Protein AF-A0A4W5JY31-F1 (afdb_monomer)

Mean predicted aligned error: 17.12 Å

Sequence (183 aa):
MTEACGMTEIKRIADTNNLWLLMAIAQLLFGVGSVPIQPFGISYVDDFAGRGNSPLYIAILFAVSVFGPAFGFLLGSVMLRIYVDVDRTGSVTDAELAPTDPRWVGAWWMGLLISSASLALTSTPYFFFPRSMPLEGNVDGTETDVLNEGSEKPEISLLNFLKSKSSSHTHTHAHTHTILCVW

Organism: NCBI:txid62062

Foldseek 3Di:
DVVVVVVVVVVVVVVVVVVVVVVVVVVVVVVVVPVVPLVVLLVVLVQQPDPPCSVVSNVVVVVCVVCVVVVLVVLQVVQLVAAQCPPVVPPDDDPCPDPPDPPGGGNNVVSVVVVVVVVVVVVVVVVVPPPDDPRPPDDDDDDDDDDDDDDDDDVVVVVVVVVVVVVVPPDDDDDDPPPPPPD

InterPro domains:
  IPR004156 Organic anion transporter polypeptide [PF03137] (9-146)
  IPR004156 Organic anion transporter polypeptide [PTHR11388] (15-152)
  IPR036259 MFS transporter superfamily [G3DSA:1.20.1250.20] (5-173)
  IPR036259 MFS transporter superfamily [SSF103473] (17-163)

Solvent-accessible surface area (backbone atoms only — not comparable to full-atom values): 11571 Å² total; per-residue (Å²): 118,70,68,62,58,55,51,54,49,52,49,51,51,52,53,49,52,51,51,52,52,53,51,50,52,53,52,48,54,50,49,68,62,55,63,53,53,63,59,51,53,51,53,51,44,55,76,74,36,58,97,85,50,32,69,58,55,52,49,49,54,53,50,50,61,63,48,46,58,56,54,49,52,53,50,44,55,58,30,46,76,38,63,58,72,74,82,65,74,85,80,61,78,89,73,80,75,53,92,79,46,96,80,68,49,36,22,61,67,55,46,55,52,54,52,50,50,53,49,52,58,60,45,51,62,60,72,70,44,74,95,67,74,82,71,96,80,78,82,79,83,84,87,82,90,78,89,82,83,89,74,91,77,63,64,68,57,51,54,52,50,51,52,54,54,62,70,54,70,84,72,76,87,85,89,82,93,77,84,78,82,88,121

Secondary structure (DSSP, 8-state):
-HHHHHHHHHHHHHHHHHHHHHHHHHHHHHHHHHTTHHHHHHHHHHHHS-TTTHHHHHHHHHHHHHHHHHHHHHHHHHHHTSBS-STTTTS-TT----TTSTT--B-HHHHHHHHHHHHHHHHHHHHHS-S----SS----------------SHHHHHHHHHHHHHTTTS--S---SS----

Radius of gyration: 29.87 Å; Cα contacts (8 Å, |Δi|>4): 40; chains: 1; bounding box: 76×39×88 Å

pLDDT: mean 72.3, std 19.89, range [27.02, 96.5]

Structure (mmCIF, N/CA/C/O backbone):
data_AF-A0A4W5JY31-F1
#
_entry.id   AF-A0A4W5JY31-F1
#
loop_
_atom_site.group_PDB
_atom_site.id
_atom_site.type_symbol
_atom_site.label_atom_id
_atom_site.label_alt_id
_atom_site.label_comp_id
_atom_site.label_asym_id
_atom_site.label_entity_id
_atom_site.label_seq_id
_atom_site.pdbx_PDB_ins_code
_atom_site.Cartn_x
_atom_site.Cartn_y
_atom_site.Cartn_z
_atom_site.occupancy
_atom_site.B_iso_or_equiv
_atom_site.auth_seq_id
_atom_site.auth_comp_id
_atom_site.auth_asym_id
_atom_site.auth_atom_id
_atom_site.pdbx_PDB_model_num
ATOM 1 N N . MET A 1 1 ? 34.768 20.172 -28.741 1.00 55.16 1 MET A N 1
ATOM 2 C CA . MET A 1 1 ? 34.643 18.849 -28.076 1.00 55.16 1 MET A CA 1
ATOM 3 C C . MET A 1 1 ? 34.485 18.976 -26.558 1.00 55.16 1 MET A C 1
ATOM 5 O O . MET A 1 1 ? 33.725 18.211 -25.984 1.00 55.16 1 MET A O 1
ATOM 9 N N . THR A 1 2 ? 35.125 19.953 -25.908 1.00 6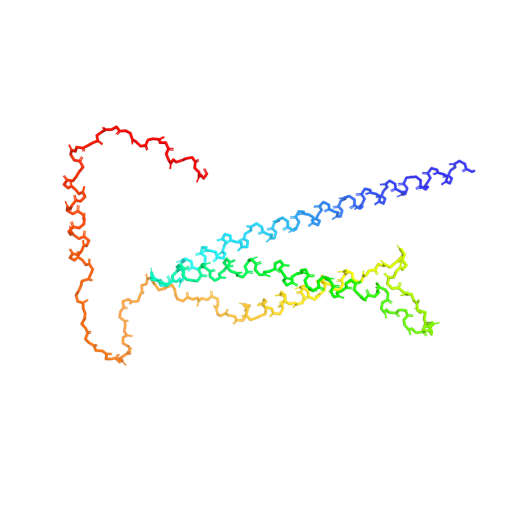1.50 2 THR A N 1
ATOM 10 C CA . THR A 1 2 ? 35.000 20.232 -24.462 1.00 61.50 2 THR A CA 1
ATOM 11 C C . THR A 1 2 ? 33.622 20.759 -24.034 1.00 61.50 2 THR A C 1
ATOM 13 O O . THR A 1 2 ? 33.139 20.385 -22.971 1.00 61.50 2 THR A O 1
ATOM 16 N N . GLU A 1 3 ? 32.942 21.547 -24.874 1.00 65.94 3 GLU A N 1
ATOM 17 C CA . GLU A 1 3 ? 31.626 22.128 -24.539 1.00 65.94 3 GLU A CA 1
ATOM 18 C C . GLU A 1 3 ? 30.485 21.097 -24.484 1.00 65.94 3 GLU A C 1
ATOM 20 O O . GLU A 1 3 ? 29.588 21.207 -23.652 1.00 65.94 3 GLU A O 1
ATOM 25 N N . ALA A 1 4 ? 30.544 20.047 -25.311 1.00 67.50 4 ALA A N 1
ATOM 26 C CA . ALA A 1 4 ? 29.544 18.979 -25.303 1.00 67.50 4 ALA A CA 1
ATOM 27 C C . ALA A 1 4 ? 29.639 18.110 -24.038 1.00 67.50 4 ALA A C 1
ATOM 29 O O . ALA A 1 4 ? 28.612 17.745 -23.476 1.00 67.50 4 ALA A O 1
ATOM 30 N N . CYS A 1 5 ? 30.862 17.843 -23.559 1.00 71.06 5 CYS A N 1
ATOM 31 C CA . CYS A 1 5 ? 31.118 17.040 -22.361 1.00 71.06 5 CYS A CA 1
ATOM 32 C C . CYS A 1 5 ? 30.564 17.711 -21.087 1.00 71.06 5 CYS A C 1
ATOM 34 O O . CYS A 1 5 ? 29.884 17.062 -20.291 1.00 71.06 5 CYS A O 1
ATOM 36 N N . GLY A 1 6 ? 30.758 19.030 -20.941 1.00 76.38 6 GLY A N 1
ATOM 37 C CA . GLY A 1 6 ? 30.239 19.793 -19.798 1.00 76.38 6 GLY A CA 1
ATOM 38 C C . GLY A 1 6 ? 28.711 19.902 -19.768 1.00 76.38 6 GLY A C 1
ATOM 39 O O . GLY A 1 6 ? 28.106 19.865 -18.700 1.00 76.38 6 GLY A O 1
ATOM 40 N N . MET A 1 7 ? 28.064 19.971 -20.934 1.00 75.25 7 MET A N 1
ATOM 41 C CA . MET A 1 7 ? 26.605 20.082 -21.024 1.00 75.25 7 MET A CA 1
ATOM 42 C C . MET A 1 7 ? 25.890 18.776 -20.659 1.00 75.25 7 MET A C 1
ATOM 44 O O . MET A 1 7 ? 24.855 18.810 -19.994 1.00 75.25 7 MET A O 1
ATOM 48 N N . THR A 1 8 ? 26.459 17.621 -21.030 1.00 79.88 8 THR A N 1
ATOM 49 C CA . THR A 1 8 ? 25.980 16.305 -20.571 1.00 79.88 8 THR A CA 1
ATOM 50 C C . THR A 1 8 ? 26.096 16.138 -19.063 1.00 79.88 8 THR A C 1
ATOM 52 O O . THR A 1 8 ? 25.181 15.587 -18.455 1.00 79.88 8 THR A O 1
ATOM 55 N N . GLU A 1 9 ? 27.169 16.643 -18.453 1.00 79.62 9 GLU A N 1
ATOM 56 C CA . GLU A 1 9 ? 27.378 16.532 -17.008 1.00 79.62 9 GLU A CA 1
ATOM 57 C C . GLU A 1 9 ? 26.400 17.420 -16.229 1.00 79.62 9 GLU A C 1
ATOM 59 O O . GLU A 1 9 ? 25.725 16.945 -15.319 1.00 79.62 9 GLU A O 1
ATOM 64 N N . ILE A 1 10 ? 26.219 18.680 -16.645 1.00 80.50 10 ILE A N 1
ATOM 65 C CA . ILE A 1 10 ? 25.239 19.590 -16.029 1.00 80.50 10 ILE A CA 1
ATOM 66 C C . ILE A 1 10 ? 23.817 19.033 -16.164 1.00 80.50 10 ILE A C 1
ATOM 68 O O . ILE A 1 10 ? 23.059 19.046 -15.194 1.00 80.50 10 ILE A O 1
ATOM 72 N N . LYS A 1 11 ? 23.460 18.495 -17.338 1.00 83.06 11 LYS A N 1
ATOM 73 C CA . LYS A 1 11 ? 22.156 17.858 -17.553 1.00 83.06 11 LYS A CA 1
ATOM 74 C C . LYS A 1 11 ? 21.974 16.638 -16.649 1.00 83.06 11 LYS A C 1
ATOM 76 O O . LYS A 1 11 ? 20.955 16.537 -15.979 1.00 83.06 11 LYS A O 1
ATOM 81 N N . ARG A 1 12 ? 22.982 15.765 -16.550 1.00 81.50 12 ARG A N 1
ATOM 82 C CA . ARG A 1 12 ? 22.958 14.592 -15.665 1.00 81.50 12 ARG A CA 1
ATOM 83 C C . ARG A 1 12 ? 22.800 14.988 -14.194 1.00 81.50 12 ARG A C 1
ATOM 85 O O . ARG A 1 12 ? 22.042 14.337 -13.478 1.00 81.50 12 ARG A O 1
ATOM 92 N N . ILE A 1 13 ? 23.489 16.035 -13.738 1.00 79.62 13 ILE A N 1
ATOM 93 C CA . ILE A 1 13 ? 23.385 16.543 -12.360 1.00 79.62 13 ILE A CA 1
ATOM 94 C C . ILE A 1 13 ? 21.989 17.117 -12.104 1.00 79.62 13 ILE A C 1
ATOM 96 O O . ILE A 1 13 ? 21.390 16.809 -11.076 1.00 79.62 13 ILE A O 1
ATOM 100 N N . ALA A 1 14 ? 21.445 17.897 -13.042 1.00 80.19 14 ALA A N 1
ATOM 101 C CA . ALA A 1 14 ? 20.093 18.441 -12.944 1.00 80.19 14 ALA A CA 1
ATOM 102 C C . ALA A 1 14 ? 19.032 17.327 -12.918 1.00 80.19 14 ALA A C 1
ATOM 104 O O . ALA A 1 14 ? 18.157 17.338 -12.055 1.00 80.19 14 ALA A O 1
ATOM 105 N N . ASP A 1 15 ? 19.157 16.326 -13.793 1.00 85.62 15 ASP A N 1
ATOM 106 C CA . ASP A 1 15 ? 18.277 15.155 -13.826 1.00 85.62 15 ASP A CA 1
ATOM 107 C C . ASP A 1 15 ? 18.371 14.365 -12.513 1.00 85.62 15 ASP A C 1
ATOM 109 O O . ASP A 1 15 ? 17.356 14.011 -11.921 1.00 85.62 15 ASP A O 1
ATOM 113 N N . THR A 1 16 ? 19.584 14.165 -11.994 1.00 88.19 16 THR A N 1
ATOM 114 C CA . THR A 1 16 ? 19.809 13.484 -10.711 1.00 88.19 16 THR A CA 1
ATOM 115 C C . THR A 1 16 ? 19.181 14.260 -9.553 1.00 88.19 16 THR A C 1
ATOM 117 O O . THR A 1 16 ? 18.501 13.666 -8.721 1.00 88.19 16 THR A O 1
ATOM 120 N N . ASN A 1 17 ? 19.344 15.584 -9.506 1.00 89.56 17 ASN A N 1
ATOM 121 C CA . ASN A 1 17 ? 18.742 16.433 -8.478 1.00 89.56 17 ASN A CA 1
ATOM 122 C C . ASN A 1 17 ? 17.205 16.393 -8.525 1.00 89.56 17 ASN A C 1
ATOM 124 O O . ASN A 1 17 ? 16.553 16.290 -7.487 1.00 89.56 17 ASN A O 1
ATOM 128 N N . ASN A 1 18 ? 16.627 16.397 -9.728 1.00 90.94 18 ASN A N 1
ATOM 129 C CA . ASN A 1 18 ? 15.188 16.236 -9.918 1.00 90.94 18 ASN A CA 1
ATOM 130 C C . ASN A 1 18 ? 14.704 14.863 -9.426 1.00 90.94 18 ASN A C 1
ATOM 132 O O . ASN A 1 18 ? 13.678 14.788 -8.754 1.00 90.94 18 ASN A O 1
ATOM 136 N N . LEU A 1 19 ? 15.449 13.784 -9.693 1.00 92.44 19 LEU A N 1
ATOM 137 C CA . LEU A 1 19 ? 15.125 12.441 -9.196 1.00 92.44 19 LEU A CA 1
ATOM 138 C C . LEU A 1 19 ? 15.165 12.368 -7.663 1.00 92.44 19 LEU A C 1
ATOM 140 O O . LEU A 1 19 ? 14.245 11.817 -7.060 1.00 92.44 19 LEU A O 1
ATOM 144 N N . TRP A 1 20 ? 16.181 12.957 -7.023 1.00 93.06 20 TRP A N 1
ATOM 145 C CA . TRP A 1 20 ? 16.264 13.029 -5.559 1.00 93.06 20 TRP A CA 1
ATOM 146 C C . TRP A 1 20 ? 15.092 13.800 -4.954 1.00 93.06 20 TRP A C 1
ATOM 148 O O . TRP A 1 20 ? 14.511 13.348 -3.968 1.00 93.06 20 TRP A O 1
ATOM 158 N N . LEU A 1 21 ? 14.708 14.924 -5.565 1.00 94.12 21 LEU A N 1
ATOM 159 C CA . LEU A 1 21 ? 13.563 15.713 -5.121 1.00 94.12 21 LEU A CA 1
ATOM 160 C C . LEU A 1 21 ? 12.250 14.930 -5.251 1.00 94.12 21 LEU A C 1
ATOM 162 O O . LEU A 1 21 ? 11.466 14.888 -4.305 1.00 94.12 21 LEU A O 1
ATOM 166 N N . LEU A 1 22 ? 12.021 14.274 -6.392 1.00 93.62 22 LEU A N 1
ATOM 167 C CA . LEU A 1 22 ? 10.838 13.436 -6.606 1.00 93.62 22 LEU A CA 1
ATOM 168 C C . LEU A 1 22 ? 10.770 12.289 -5.591 1.00 93.62 22 LEU A C 1
ATOM 170 O O . LEU A 1 22 ? 9.703 12.018 -5.040 1.00 93.62 22 LEU A O 1
ATOM 174 N N . MET A 1 23 ? 11.905 11.651 -5.296 1.00 92.69 23 MET A N 1
ATOM 175 C CA . MET A 1 23 ? 11.974 10.584 -4.301 1.00 92.69 23 MET A CA 1
ATOM 176 C C . MET A 1 23 ? 11.680 11.106 -2.888 1.00 92.69 23 MET A C 1
ATOM 178 O O . MET A 1 23 ? 10.918 10.477 -2.154 1.00 92.69 23 MET A O 1
ATOM 182 N N . ALA A 1 24 ? 12.218 12.274 -2.525 1.00 95.69 24 ALA A N 1
ATOM 183 C CA . ALA A 1 24 ? 11.957 12.912 -1.237 1.00 95.69 24 ALA A CA 1
ATOM 184 C C . ALA A 1 24 ? 10.470 13.264 -1.064 1.00 95.69 24 ALA A C 1
ATOM 186 O O . ALA A 1 24 ? 9.885 12.980 -0.020 1.00 95.69 24 ALA A O 1
ATOM 187 N N . ILE A 1 25 ? 9.833 13.818 -2.102 1.00 96.50 25 ILE A N 1
ATOM 188 C CA . ILE A 1 25 ? 8.398 14.136 -2.093 1.00 96.50 25 ILE A CA 1
ATOM 189 C C . ILE A 1 25 ? 7.560 12.860 -1.967 1.00 96.50 25 ILE A C 1
ATOM 191 O O . ILE A 1 25 ? 6.623 12.826 -1.172 1.00 96.50 25 ILE A O 1
ATOM 195 N N . ALA A 1 26 ? 7.902 11.800 -2.704 1.00 93.00 26 ALA A N 1
ATOM 196 C CA . ALA A 1 26 ? 7.188 10.528 -2.631 1.00 93.00 26 ALA A CA 1
ATOM 197 C C . ALA A 1 26 ? 7.263 9.903 -1.226 1.00 93.00 26 ALA A C 1
ATOM 199 O O . ALA A 1 26 ? 6.247 9.455 -0.695 1.00 93.00 26 ALA A O 1
ATOM 200 N N . GLN A 1 27 ? 8.440 9.919 -0.596 1.00 94.50 27 GLN A N 1
ATOM 201 C CA . GLN A 1 27 ? 8.637 9.410 0.765 1.00 94.50 27 GLN A CA 1
ATOM 202 C C . GLN A 1 27 ? 7.903 10.251 1.809 1.00 94.50 27 GLN A C 1
ATOM 204 O O . GLN A 1 27 ? 7.294 9.697 2.724 1.00 94.50 27 GLN A O 1
ATOM 209 N N . LEU A 1 28 ? 7.913 11.577 1.652 1.00 96.31 28 LEU A N 1
ATOM 210 C CA . LEU A 1 28 ? 7.167 12.482 2.521 1.00 96.31 28 LEU A CA 1
ATOM 211 C C . LEU A 1 28 ? 5.665 12.211 2.418 1.00 96.31 28 LEU A C 1
ATOM 213 O O . LEU A 1 28 ? 5.004 12.051 3.442 1.00 96.31 28 LEU A O 1
ATOM 217 N N . LEU A 1 29 ? 5.131 12.110 1.199 1.00 93.19 29 LEU A N 1
ATOM 218 C CA . LEU A 1 29 ? 3.712 11.853 0.971 1.00 93.19 29 LEU A CA 1
ATOM 219 C C . LEU A 1 29 ? 3.286 10.493 1.540 1.00 93.19 29 LEU A C 1
ATOM 221 O O . LEU A 1 29 ? 2.238 10.396 2.177 1.00 93.19 29 LEU A O 1
ATOM 225 N N . PHE A 1 30 ? 4.123 9.464 1.374 1.00 90.25 30 PHE A N 1
ATOM 226 C CA . PHE A 1 30 ? 3.894 8.150 1.974 1.00 90.25 30 PHE A CA 1
ATOM 227 C C . PHE A 1 30 ? 3.894 8.218 3.507 1.00 90.25 30 PHE A C 1
ATOM 229 O O . PHE A 1 30 ? 2.995 7.678 4.148 1.00 90.25 30 PHE A O 1
ATOM 236 N N . GLY A 1 31 ? 4.853 8.934 4.100 1.00 93.00 31 GLY A N 1
ATOM 237 C CA . GLY A 1 31 ? 4.930 9.132 5.546 1.00 93.00 31 GLY A CA 1
ATOM 238 C C . GLY A 1 31 ? 3.678 9.814 6.095 1.00 93.00 31 GLY A C 1
ATOM 239 O O . GLY A 1 31 ? 2.984 9.234 6.926 1.00 93.00 31 GLY A O 1
ATOM 240 N N . VAL A 1 32 ? 3.334 10.994 5.571 1.00 94.88 32 VAL A N 1
ATOM 241 C CA . VAL A 1 32 ? 2.160 11.772 6.010 1.00 94.88 32 VAL A CA 1
ATOM 242 C C . VAL A 1 32 ? 0.859 10.987 5.832 1.00 94.88 32 VAL A C 1
ATOM 244 O O . VAL A 1 32 ? -0.006 11.046 6.701 1.00 94.88 32 VAL A O 1
ATOM 247 N N . GLY A 1 33 ? 0.730 10.224 4.743 1.00 88.50 33 GLY A N 1
ATOM 248 C CA . GLY A 1 33 ? -0.431 9.371 4.503 1.00 88.50 33 GLY A CA 1
ATOM 249 C C . GLY A 1 33 ? -0.523 8.185 5.464 1.00 88.50 33 GLY A C 1
ATOM 250 O O . GLY A 1 33 ? -1.618 7.846 5.893 1.00 88.50 33 GLY A O 1
ATOM 251 N N . SER A 1 34 ? 0.605 7.567 5.823 1.00 88.00 34 SER A N 1
ATOM 252 C CA . SER A 1 34 ? 0.642 6.347 6.647 1.00 88.00 34 SER A CA 1
ATOM 253 C C . SER A 1 34 ? 0.447 6.587 8.148 1.00 88.00 34 SER A C 1
ATOM 255 O O . SER A 1 34 ? -0.183 5.772 8.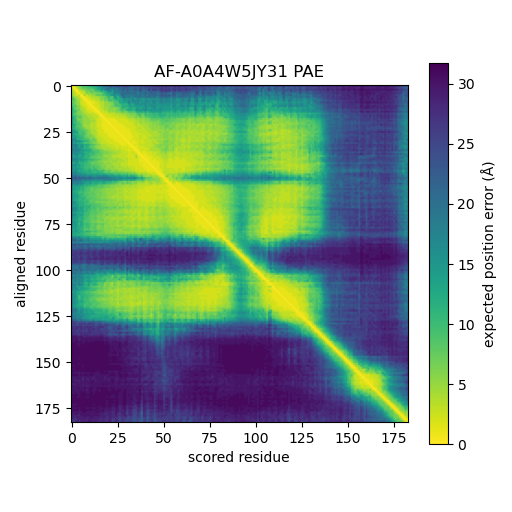822 1.00 88.00 34 SER A O 1
ATOM 257 N N . VAL A 1 35 ? 0.952 7.709 8.672 1.00 92.94 35 VAL A N 1
ATOM 258 C CA . VAL A 1 35 ? 0.985 8.018 10.113 1.00 92.94 35 VAL A CA 1
ATOM 259 C C . VAL A 1 35 ? -0.399 7.998 10.780 1.00 92.94 35 VAL A C 1
ATOM 261 O O . VAL A 1 35 ? -0.531 7.355 11.822 1.00 92.94 35 VAL A O 1
ATOM 264 N N . PRO A 1 36 ? -1.441 8.658 10.236 1.00 88.88 36 PRO A N 1
ATOM 265 C CA . PRO A 1 36 ? -2.726 8.756 10.922 1.00 88.88 36 PRO A CA 1
ATOM 266 C C . PRO A 1 36 ? -3.626 7.525 10.765 1.00 88.88 36 PRO A C 1
ATOM 268 O O . PRO A 1 36 ? -4.609 7.412 11.494 1.00 88.88 36 PRO A O 1
ATOM 271 N N . ILE A 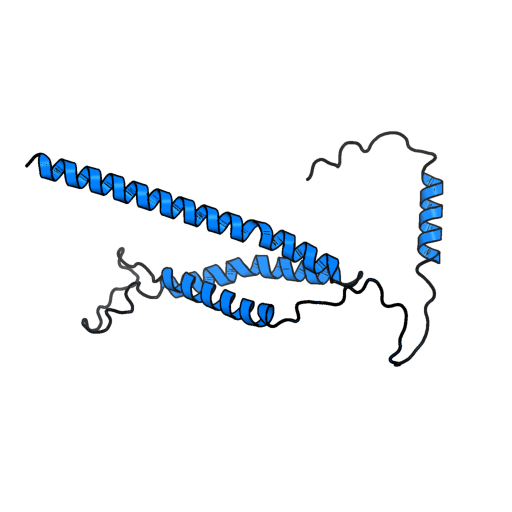1 37 ? -3.321 6.601 9.847 1.00 85.38 37 ILE A N 1
ATOM 272 C CA . ILE A 1 37 ? -4.236 5.502 9.485 1.00 85.38 37 ILE A CA 1
ATOM 273 C C . ILE A 1 37 ? -4.553 4.625 10.697 1.00 85.38 37 ILE A C 1
ATOM 275 O O . ILE A 1 37 ? -5.718 4.356 10.986 1.00 85.38 37 ILE A O 1
ATOM 279 N N . GLN A 1 38 ? -3.519 4.189 11.419 1.00 85.06 38 GLN A N 1
ATOM 280 C CA . GLN A 1 38 ? -3.697 3.283 12.550 1.00 85.06 38 GLN A CA 1
ATOM 281 C C . GLN A 1 38 ? -4.270 3.994 13.792 1.00 85.06 38 GLN A C 1
ATOM 283 O O . GLN A 1 38 ? -5.243 3.483 14.347 1.00 85.06 38 GLN A O 1
ATOM 288 N N . PRO A 1 39 ? -3.758 5.171 14.216 1.00 90.12 39 PRO A N 1
ATOM 289 C CA . PRO A 1 39 ? -4.328 5.904 15.346 1.00 90.12 39 PRO A CA 1
ATOM 290 C C . PRO A 1 39 ? -5.795 6.293 15.138 1.00 90.12 39 PRO A C 1
ATOM 292 O O . PRO A 1 39 ? -6.616 6.028 16.011 1.00 90.12 39 PRO A O 1
ATOM 295 N N . PHE A 1 40 ? -6.154 6.856 13.978 1.00 86.44 40 PHE A N 1
ATOM 296 C CA . PHE A 1 40 ? -7.538 7.262 13.721 1.00 86.44 40 PHE A CA 1
ATOM 297 C C . PHE A 1 40 ? -8.482 6.074 13.590 1.00 86.44 40 PHE A C 1
ATOM 299 O O . PHE A 1 40 ? -9.619 6.177 14.037 1.00 86.44 40 PHE A O 1
ATOM 306 N N . GLY A 1 41 ? -8.028 4.945 13.039 1.00 87.62 41 GLY A N 1
ATOM 307 C CA . GLY A 1 41 ? -8.840 3.730 12.990 1.00 87.62 41 GLY A CA 1
ATOM 308 C C . GLY A 1 41 ? -9.201 3.216 14.385 1.00 87.62 41 GLY A C 1
ATOM 309 O O . GLY A 1 41 ? -10.356 2.882 14.637 1.00 87.62 41 GLY A O 1
ATOM 310 N N . ILE A 1 42 ? -8.230 3.201 15.302 1.00 89.81 42 ILE A N 1
ATOM 311 C CA . ILE A 1 42 ? -8.439 2.746 16.682 1.00 89.81 42 ILE A CA 1
ATOM 312 C C . ILE A 1 42 ? -9.340 3.720 17.441 1.00 89.81 42 ILE A C 1
ATOM 314 O O . ILE A 1 42 ? -10.328 3.279 18.018 1.00 89.81 42 ILE A O 1
ATOM 318 N N . SER A 1 43 ? -9.046 5.024 17.408 1.00 90.38 43 SER A N 1
ATOM 319 C CA . SER A 1 43 ? -9.860 6.031 18.103 1.00 90.38 43 SER A CA 1
ATOM 320 C C . SER A 1 43 ? -11.297 6.063 17.590 1.00 90.38 43 SER A C 1
ATOM 322 O O . SER A 1 43 ? -12.225 6.111 18.383 1.00 90.38 43 SER A O 1
ATOM 324 N N . TYR A 1 44 ? -11.493 5.953 16.275 1.00 86.88 44 TYR A N 1
ATOM 325 C CA . TYR A 1 44 ? -12.828 5.877 15.693 1.00 86.88 44 TYR A CA 1
ATOM 326 C C . TYR A 1 44 ? -13.598 4.657 16.209 1.00 86.88 44 TYR A C 1
ATOM 328 O O . TYR A 1 44 ? -14.738 4.771 16.643 1.00 86.88 44 TYR A O 1
ATOM 336 N N . VAL A 1 45 ? -12.987 3.472 16.185 1.00 88.75 45 VAL A N 1
ATOM 337 C CA . VAL A 1 45 ? -13.664 2.275 16.693 1.00 88.75 45 VAL A CA 1
ATOM 338 C C . VAL A 1 45 ? -13.943 2.386 18.189 1.00 88.75 45 VAL A C 1
ATOM 340 O O . VAL A 1 45 ? -15.016 1.972 18.609 1.00 88.75 45 VAL A O 1
ATOM 343 N N . ASP A 1 46 ? -13.036 2.954 18.980 1.00 88.19 46 ASP A N 1
ATOM 344 C CA . ASP A 1 46 ? -13.243 3.117 20.421 1.00 88.19 46 ASP A CA 1
ATOM 345 C C . ASP A 1 46 ? -14.400 4.078 20.746 1.00 88.19 46 ASP A C 1
ATOM 347 O O . ASP A 1 46 ? -15.231 3.763 21.597 1.00 88.19 46 ASP A O 1
ATOM 351 N N . ASP A 1 47 ? -14.518 5.188 20.008 1.00 87.56 47 ASP A N 1
ATOM 352 C CA . ASP A 1 47 ? -15.569 6.197 20.203 1.00 87.56 47 ASP A CA 1
ATOM 353 C C . ASP A 1 47 ? -16.965 5.714 19.763 1.00 87.56 47 ASP A C 1
ATOM 355 O O . ASP A 1 47 ? -17.976 6.131 20.332 1.00 87.56 47 ASP A O 1
ATOM 359 N N . PHE A 1 48 ? -17.044 4.843 18.747 1.00 82.81 48 PHE A N 1
ATOM 360 C CA . PHE A 1 48 ? -18.314 4.386 18.159 1.00 82.81 48 PHE A CA 1
ATOM 361 C C . PHE A 1 48 ? -18.710 2.948 18.533 1.00 82.81 48 PHE A C 1
ATOM 363 O O . PHE A 1 48 ? -19.820 2.515 18.215 1.00 82.81 48 PHE A O 1
ATOM 370 N N . ALA A 1 49 ? -17.848 2.174 19.195 1.00 84.75 49 ALA A N 1
ATOM 371 C CA . ALA A 1 49 ? -18.181 0.819 19.624 1.00 84.75 49 ALA A CA 1
ATOM 372 C C . ALA A 1 49 ? -18.857 0.796 21.002 1.00 84.75 49 ALA A C 1
ATOM 374 O O . ALA A 1 49 ? -18.399 1.400 21.967 1.00 84.75 49 ALA A O 1
ATOM 375 N N . GLY A 1 50 ? -19.917 -0.008 21.142 1.00 80.69 50 GLY A N 1
ATOM 376 C CA . GLY A 1 50 ? -20.527 -0.264 22.448 1.00 80.69 50 GLY A CA 1
ATOM 377 C C . GLY A 1 50 ? -19.521 -0.847 23.457 1.00 80.69 50 GLY A C 1
ATOM 378 O O . GLY A 1 50 ? -18.685 -1.682 23.100 1.00 80.69 50 GLY A O 1
ATOM 379 N N . ARG A 1 51 ? -19.646 -0.458 24.737 1.00 76.12 51 ARG A N 1
ATOM 380 C CA . ARG A 1 51 ? -18.694 -0.733 25.844 1.00 76.12 51 ARG A CA 1
ATOM 381 C C . ARG A 1 51 ? -18.223 -2.192 26.005 1.00 76.12 51 ARG A C 1
ATOM 383 O O . ARG A 1 51 ? -17.187 -2.417 26.617 1.00 76.12 51 ARG A O 1
ATOM 390 N N . GLY A 1 52 ? -18.967 -3.178 25.499 1.00 81.00 52 GLY A N 1
ATOM 391 C CA . GLY A 1 52 ? -18.597 -4.601 25.558 1.00 81.00 52 GLY A CA 1
ATOM 392 C C . GLY A 1 52 ? -17.901 -5.155 24.307 1.00 81.00 52 GLY A C 1
ATOM 393 O O . GLY A 1 52 ? -17.228 -6.176 24.397 1.00 81.00 52 GLY A O 1
ATOM 394 N N . ASN A 1 53 ? -18.036 -4.493 23.153 1.00 84.31 53 ASN A N 1
ATOM 395 C CA . ASN A 1 53 ? -17.620 -5.030 21.849 1.00 84.31 53 ASN A CA 1
ATOM 396 C C . ASN A 1 53 ? -16.412 -4.299 21.237 1.00 84.31 53 ASN A C 1
ATOM 398 O O . ASN A 1 53 ? -15.829 -4.814 20.284 1.00 84.31 53 ASN A O 1
ATOM 402 N N . SER A 1 54 ? -15.999 -3.149 21.792 1.00 87.62 54 SER A N 1
ATOM 403 C CA . SER A 1 54 ? -14.812 -2.392 21.343 1.00 87.62 54 SER A CA 1
ATOM 404 C C . SER A 1 54 ? -13.559 -3.276 21.164 1.00 87.62 54 SER A C 1
ATOM 406 O O . SER A 1 54 ? -12.991 -3.283 20.067 1.00 87.62 54 SER A O 1
ATOM 408 N N . PRO A 1 55 ? -13.177 -4.147 22.129 1.00 89.81 55 PRO A N 1
ATOM 409 C CA . PRO A 1 55 ? -11.976 -4.974 21.985 1.00 89.81 55 PRO A CA 1
ATOM 410 C C . PRO A 1 55 ? -12.030 -5.943 20.799 1.00 89.81 55 PRO A C 1
ATOM 412 O O . PRO A 1 55 ? -11.002 -6.233 20.191 1.00 89.81 55 PRO A O 1
ATOM 415 N N . LEU A 1 56 ? -13.224 -6.437 20.450 1.00 91.12 56 LEU A N 1
ATOM 416 C CA . LEU A 1 56 ? -13.411 -7.356 19.330 1.00 91.12 56 LEU A CA 1
ATOM 417 C C . LEU A 1 56 ? -13.202 -6.641 17.990 1.00 91.12 56 LEU A C 1
ATOM 419 O O . LEU A 1 56 ? -12.523 -7.177 17.116 1.00 91.12 56 LEU A O 1
ATOM 423 N N . TYR A 1 57 ? -13.716 -5.419 17.834 1.00 89.19 57 TYR A N 1
ATOM 424 C CA . TYR A 1 57 ? -13.507 -4.633 16.615 1.00 89.19 57 TYR A CA 1
ATOM 425 C C . TYR A 1 57 ? -12.049 -4.194 16.448 1.00 89.19 57 TYR A C 1
ATOM 427 O O . TYR A 1 57 ? -11.496 -4.313 15.354 1.00 89.19 57 TYR A O 1
ATOM 435 N N . ILE A 1 58 ? -11.389 -3.783 17.534 1.00 91.62 58 ILE A N 1
ATOM 436 C CA . ILE A 1 58 ? -9.952 -3.480 17.525 1.00 91.62 58 ILE A CA 1
ATOM 437 C C . ILE A 1 58 ? -9.123 -4.727 17.174 1.00 91.62 58 ILE A C 1
ATOM 439 O O . ILE A 1 58 ? -8.186 -4.640 16.379 1.00 91.62 58 ILE A O 1
ATOM 443 N N . ALA A 1 59 ? -9.487 -5.906 17.690 1.00 92.25 59 ALA A N 1
ATOM 444 C CA . ALA A 1 59 ? -8.815 -7.157 17.339 1.00 92.25 59 ALA A CA 1
ATOM 445 C C . ALA A 1 59 ? -8.941 -7.489 15.841 1.00 92.25 59 ALA A C 1
ATOM 447 O O . ALA A 1 59 ? -7.968 -7.934 15.230 1.00 92.25 59 ALA A O 1
ATOM 448 N N . ILE A 1 60 ? -10.100 -7.228 15.227 1.00 92.00 60 ILE A N 1
ATOM 449 C CA . ILE A 1 60 ? -10.292 -7.399 13.779 1.00 92.00 60 ILE A CA 1
ATOM 450 C C . ILE A 1 60 ? -9.405 -6.425 12.991 1.00 92.00 60 ILE A C 1
ATOM 452 O O . ILE A 1 60 ? -8.768 -6.847 12.026 1.00 92.00 60 ILE A O 1
ATOM 456 N N . LEU A 1 61 ? -9.300 -5.156 13.408 1.00 89.69 61 LEU A N 1
ATOM 457 C CA . LEU A 1 61 ? -8.408 -4.182 12.759 1.00 89.69 61 LEU A CA 1
ATOM 458 C C . LEU A 1 61 ? -6.947 -4.659 12.748 1.00 89.69 61 LEU A C 1
ATOM 460 O O . LEU A 1 61 ? -6.289 -4.609 11.707 1.00 89.69 61 LEU A O 1
ATOM 464 N N . PHE A 1 62 ? -6.449 -5.175 13.875 1.00 91.44 62 PHE A N 1
ATOM 465 C CA . PHE A 1 62 ? -5.101 -5.746 13.950 1.00 91.44 62 PHE A CA 1
ATOM 466 C C . PHE A 1 62 ? -4.954 -7.041 13.146 1.00 91.44 62 PHE A C 1
ATOM 468 O O . PHE A 1 62 ? -3.917 -7.266 12.528 1.00 91.44 62 PHE A O 1
ATOM 475 N N . ALA A 1 63 ? -5.978 -7.894 13.099 1.00 93.19 63 ALA A N 1
ATOM 476 C CA . ALA A 1 63 ? -5.934 -9.085 12.257 1.00 93.19 63 ALA A CA 1
ATOM 477 C C . ALA A 1 63 ? -5.763 -8.698 10.778 1.00 93.19 63 ALA A C 1
ATOM 479 O O . ALA A 1 63 ? -4.883 -9.222 10.094 1.00 93.19 63 ALA A O 1
ATOM 480 N N . VAL A 1 64 ? -6.542 -7.726 10.293 1.00 90.75 64 VAL A N 1
ATOM 481 C CA . VAL A 1 64 ? -6.442 -7.224 8.914 1.00 90.75 64 VAL A CA 1
ATOM 482 C C . VAL A 1 64 ? -5.066 -6.615 8.636 1.00 90.75 64 VAL A C 1
ATOM 484 O O . VAL A 1 64 ? -4.509 -6.865 7.566 1.00 90.75 64 VAL A O 1
ATOM 487 N N . SER A 1 65 ? -4.473 -5.880 9.584 1.00 89.50 65 SER A N 1
ATOM 488 C CA . SER A 1 65 ? -3.137 -5.297 9.395 1.00 89.50 65 SER A CA 1
ATOM 489 C C . SER A 1 65 ? -2.037 -6.356 9.270 1.00 89.50 65 SER A C 1
ATOM 491 O O . SER A 1 65 ? -1.092 -6.157 8.509 1.00 89.50 65 SER A O 1
ATOM 493 N N . VAL A 1 66 ? -2.183 -7.508 9.930 1.00 92.44 66 VAL A N 1
ATOM 494 C CA . VAL A 1 66 ? -1.267 -8.654 9.792 1.00 92.44 66 VAL A CA 1
ATOM 495 C C . VAL A 1 66 ? -1.453 -9.374 8.454 1.00 92.44 66 VAL A C 1
ATOM 497 O O . VAL A 1 66 ? -0.473 -9.798 7.839 1.00 92.44 66 VAL A O 1
ATOM 500 N N . PHE A 1 67 ? -2.689 -9.497 7.965 1.00 91.69 67 PHE A N 1
ATOM 501 C CA . PHE A 1 67 ? -2.956 -10.124 6.667 1.00 91.69 67 PHE A CA 1
ATOM 502 C C . PHE A 1 67 ? -2.612 -9.223 5.476 1.00 91.69 67 PHE A C 1
ATOM 504 O O . PHE A 1 67 ? -2.266 -9.735 4.411 1.00 91.69 67 PHE A O 1
ATOM 511 N N . GLY A 1 68 ? -2.658 -7.899 5.639 1.00 90.19 68 GLY A N 1
ATOM 512 C CA . GLY A 1 68 ? -2.351 -6.923 4.588 1.00 90.19 68 GLY A CA 1
ATOM 513 C C . GLY A 1 68 ? -1.025 -7.193 3.859 1.00 90.19 68 GLY A C 1
ATOM 514 O O . GLY A 1 68 ? -1.034 -7.327 2.633 1.00 90.19 68 GLY A O 1
ATOM 515 N N . PRO A 1 69 ? 0.105 -7.362 4.574 1.00 92.75 69 PRO A N 1
ATOM 516 C CA . PRO A 1 69 ? 1.380 -7.745 3.977 1.00 92.75 69 PRO A CA 1
ATOM 517 C C . PRO A 1 69 ? 1.316 -9.041 3.164 1.00 92.75 69 PRO A C 1
ATOM 519 O O . PRO A 1 69 ? 1.878 -9.096 2.073 1.00 92.75 69 PRO A O 1
ATOM 522 N N . ALA A 1 70 ? 0.603 -10.067 3.640 1.00 94.12 70 ALA A N 1
ATOM 523 C CA . ALA A 1 70 ? 0.476 -11.334 2.919 1.00 94.12 70 ALA A CA 1
ATOM 524 C C . ALA A 1 70 ? -0.217 -11.142 1.560 1.00 94.12 70 ALA A C 1
ATOM 526 O O . ALA A 1 70 ? 0.292 -11.604 0.538 1.00 94.12 70 ALA A O 1
ATOM 527 N N . PHE A 1 71 ? -1.323 -10.393 1.522 1.00 91.62 71 PHE A N 1
ATOM 528 C CA . PHE A 1 71 ? -1.995 -10.043 0.267 1.00 91.62 71 PHE A CA 1
ATOM 529 C C . PHE A 1 71 ? -1.116 -9.179 -0.643 1.00 91.62 71 PHE A C 1
ATOM 531 O O . PHE A 1 71 ? -1.082 -9.410 -1.852 1.00 91.62 71 PHE A O 1
ATOM 538 N N . GLY A 1 72 ? -0.357 -8.236 -0.079 1.00 92.19 72 GLY A N 1
ATOM 539 C CA . GLY A 1 72 ? 0.590 -7.407 -0.824 1.00 92.19 72 GLY A CA 1
ATOM 540 C C . GLY A 1 72 ? 1.699 -8.225 -1.490 1.00 92.19 72 GLY A C 1
ATOM 541 O O . GLY A 1 72 ? 1.968 -8.044 -2.677 1.00 92.19 72 GLY A O 1
ATOM 542 N N . PHE A 1 73 ? 2.300 -9.173 -0.766 1.00 93.19 73 PHE A N 1
ATOM 543 C CA . PHE A 1 73 ? 3.319 -10.067 -1.320 1.00 93.19 73 PHE A CA 1
ATOM 544 C C . PHE A 1 73 ? 2.754 -11.006 -2.383 1.00 93.19 73 PHE A C 1
ATOM 546 O O . PHE A 1 73 ? 3.401 -11.211 -3.409 1.00 93.19 73 PHE A O 1
ATOM 553 N N . LEU A 1 74 ? 1.552 -11.553 -2.175 1.00 93.81 74 LEU A N 1
ATOM 554 C CA . LEU A 1 74 ? 0.892 -12.402 -3.167 1.00 93.81 74 LEU A CA 1
ATOM 555 C C . LEU A 1 74 ? 0.604 -11.625 -4.45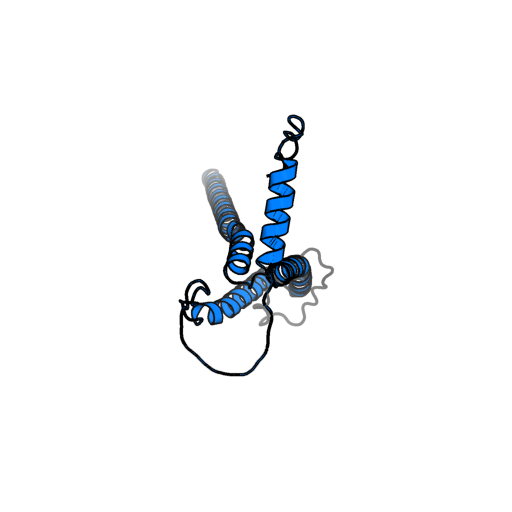4 1.00 93.81 74 LEU A C 1
ATOM 557 O O . LEU A 1 74 ? 0.992 -12.070 -5.534 1.00 93.81 74 LEU A O 1
ATOM 561 N N . LEU A 1 75 ? -0.010 -10.445 -4.344 1.00 92.06 75 LEU A N 1
ATOM 562 C CA . LEU A 1 75 ? -0.307 -9.598 -5.496 1.00 92.06 75 LEU A CA 1
ATOM 563 C C . LEU A 1 75 ? 0.981 -9.164 -6.204 1.00 92.06 75 LEU A C 1
ATOM 565 O O . LEU A 1 75 ? 1.087 -9.310 -7.419 1.00 92.06 75 LEU A O 1
ATOM 569 N N . GLY A 1 76 ? 1.983 -8.703 -5.452 1.00 90.88 76 GLY A N 1
ATOM 570 C CA . GLY A 1 76 ? 3.289 -8.328 -5.990 1.00 90.88 76 GLY A CA 1
ATOM 571 C C . GLY A 1 76 ? 3.960 -9.482 -6.732 1.00 90.88 76 GLY A C 1
ATOM 572 O O . GLY A 1 76 ? 4.397 -9.306 -7.865 1.00 90.88 76 GLY A O 1
ATOM 573 N N . SER A 1 77 ? 3.965 -10.682 -6.148 1.00 91.06 77 SER A N 1
ATOM 574 C CA . SER A 1 77 ? 4.518 -11.891 -6.770 1.00 91.06 77 SER A CA 1
ATOM 575 C C . SER A 1 77 ? 3.870 -12.194 -8.122 1.00 91.06 77 SER A C 1
ATOM 577 O O . SER A 1 77 ? 4.579 -12.439 -9.097 1.00 91.06 77 SER A O 1
ATOM 579 N N . VAL A 1 78 ? 2.538 -12.111 -8.217 1.00 88.94 78 VAL A N 1
ATOM 580 C CA . VAL A 1 78 ? 1.816 -12.312 -9.484 1.00 88.94 78 VAL A CA 1
ATOM 581 C C . VAL A 1 78 ? 2.161 -11.216 -10.495 1.00 88.94 78 VAL A C 1
ATOM 583 O O . VAL A 1 78 ? 2.437 -11.528 -11.650 1.00 88.94 78 VAL A O 1
ATOM 586 N N . MET A 1 79 ? 2.220 -9.948 -10.077 1.00 86.81 79 MET A N 1
ATOM 587 C CA . MET A 1 79 ? 2.565 -8.841 -10.980 1.00 86.81 79 MET A CA 1
ATOM 588 C C . MET A 1 79 ? 4.002 -8.936 -11.507 1.00 86.81 79 MET A C 1
ATOM 590 O O . MET A 1 79 ? 4.270 -8.559 -12.646 1.00 86.81 79 MET A O 1
ATOM 594 N N . LEU A 1 80 ? 4.926 -9.505 -10.727 1.00 86.19 80 LEU A N 1
ATOM 595 C CA . LEU A 1 80 ? 6.300 -9.741 -11.171 1.00 86.19 80 LEU A CA 1
ATOM 596 C C . LEU A 1 80 ? 6.415 -10.834 -12.252 1.00 86.19 80 LEU A C 1
ATOM 598 O O . LEU A 1 80 ? 7.427 -10.884 -12.953 1.00 86.19 80 LEU A O 1
ATOM 602 N N . ARG A 1 81 ? 5.397 -11.693 -12.412 1.00 82.38 81 ARG A N 1
ATOM 603 C CA . ARG A 1 81 ? 5.322 -12.712 -13.478 1.00 82.38 81 ARG A CA 1
ATOM 604 C C . ARG A 1 81 ? 4.878 -12.149 -14.828 1.00 82.38 81 ARG A C 1
ATOM 606 O O . ARG A 1 81 ? 4.975 -12.862 -15.819 1.00 82.38 81 ARG A O 1
ATOM 613 N N . ILE A 1 82 ? 4.404 -10.905 -14.877 1.00 80.81 82 ILE A N 1
ATOM 614 C CA . ILE A 1 82 ? 3.997 -10.217 -16.108 1.00 80.81 82 ILE A CA 1
ATOM 615 C C . ILE A 1 82 ? 5.149 -9.316 -16.555 1.00 80.81 82 ILE A C 1
ATOM 617 O O . ILE A 1 82 ? 5.724 -8.617 -15.726 1.00 80.81 82 ILE A O 1
ATOM 621 N N . TYR A 1 83 ? 5.496 -9.318 -17.843 1.00 79.19 83 TYR A N 1
ATOM 622 C CA . TYR A 1 83 ? 6.565 -8.465 -18.372 1.00 79.19 83 TYR A CA 1
ATOM 623 C C . TYR A 1 83 ? 6.167 -6.977 -18.364 1.00 79.19 83 TYR A C 1
ATOM 625 O O . TYR A 1 83 ? 5.008 -6.641 -18.598 1.00 79.19 83 TYR A O 1
ATOM 633 N N . VAL A 1 84 ? 7.128 -6.083 -18.100 1.00 73.81 84 VAL A N 1
ATOM 634 C CA . VAL A 1 84 ? 6.899 -4.636 -17.909 1.00 73.81 84 VAL A CA 1
ATOM 635 C C . VAL A 1 84 ? 6.230 -3.927 -19.099 1.00 73.81 84 VAL A C 1
ATOM 637 O O . VAL A 1 84 ? 5.425 -3.026 -18.863 1.00 73.81 84 VAL A O 1
ATOM 640 N N . ASP A 1 85 ? 6.509 -4.347 -20.339 1.00 70.44 85 ASP A N 1
ATOM 641 C CA . ASP A 1 85 ? 5.949 -3.764 -21.568 1.00 70.44 85 ASP A CA 1
ATOM 642 C C . ASP A 1 85 ? 4.786 -4.614 -22.109 1.00 70.44 85 ASP A C 1
ATOM 644 O O . ASP A 1 85 ? 4.941 -5.398 -23.044 1.00 70.44 85 ASP A O 1
ATOM 648 N N . VAL A 1 86 ? 3.595 -4.441 -21.537 1.00 61.28 86 VAL A N 1
ATOM 649 C CA . VAL A 1 86 ? 2.370 -5.131 -21.994 1.00 61.28 86 VAL A CA 1
ATOM 650 C C . VAL A 1 86 ? 1.833 -4.544 -23.322 1.00 61.28 86 VAL A C 1
ATOM 652 O O . VAL A 1 86 ? 1.147 -5.226 -24.081 1.00 61.28 86 VAL A O 1
ATOM 655 N N . ASP A 1 87 ? 2.192 -3.294 -23.643 1.00 58.44 87 ASP A N 1
ATOM 656 C CA . ASP A 1 87 ? 1.669 -2.516 -24.785 1.00 58.44 87 ASP A CA 1
ATOM 657 C C . ASP A 1 87 ? 2.444 -2.718 -26.109 1.00 58.44 87 ASP A C 1
ATOM 659 O O . ASP A 1 87 ? 1.948 -2.414 -27.190 1.00 58.44 87 ASP A O 1
ATOM 663 N N . ARG A 1 88 ? 3.649 -3.311 -26.080 1.00 56.22 88 ARG A N 1
ATOM 664 C CA . ARG A 1 88 ? 4.432 -3.632 -27.299 1.00 56.22 88 ARG A CA 1
ATOM 665 C C . ARG A 1 88 ? 4.025 -4.945 -27.976 1.00 56.22 88 ARG A C 1
ATOM 667 O O . ARG A 1 88 ? 4.770 -5.503 -28.777 1.00 56.22 88 ARG A O 1
ATOM 674 N N . THR A 1 89 ? 2.826 -5.432 -27.692 1.00 52.00 89 THR A N 1
ATOM 675 C CA . THR A 1 89 ? 2.302 -6.721 -28.165 1.00 52.00 89 THR A CA 1
ATOM 676 C C . THR A 1 89 ? 1.840 -6.711 -29.631 1.00 52.00 89 THR A C 1
ATOM 678 O O . THR A 1 89 ? 1.366 -7.725 -30.131 1.00 52.00 89 THR A O 1
ATOM 681 N N . GLY A 1 90 ? 2.027 -5.602 -30.358 1.00 49.38 90 GLY A N 1
ATOM 682 C CA . GLY A 1 90 ? 1.661 -5.478 -31.773 1.00 49.38 90 GLY A CA 1
ATOM 683 C C . GLY A 1 90 ? 2.743 -5.821 -32.808 1.00 49.38 90 GLY A C 1
ATOM 684 O O . GLY A 1 90 ? 2.414 -5.855 -33.990 1.00 49.38 90 GLY A O 1
ATOM 685 N N . SER A 1 91 ? 4.016 -6.040 -32.443 1.00 44.66 91 SER A N 1
ATOM 686 C CA . SER A 1 91 ? 5.081 -6.151 -33.466 1.00 44.66 91 SER A CA 1
ATOM 687 C C . SER A 1 91 ? 6.113 -7.261 -33.308 1.00 44.66 91 SER A C 1
ATOM 689 O O . SER A 1 91 ? 6.997 -7.346 -34.159 1.00 44.66 91 SER A O 1
ATOM 691 N N . VAL A 1 92 ? 6.025 -8.140 -32.309 1.00 44.88 92 VAL A N 1
ATOM 692 C CA . VAL A 1 92 ? 6.948 -9.282 -32.225 1.00 44.88 92 VAL A CA 1
ATOM 693 C C . VAL A 1 92 ? 6.215 -10.490 -31.650 1.00 44.88 92 VAL A C 1
ATOM 695 O O . VAL A 1 92 ? 6.050 -10.630 -30.444 1.00 44.88 92 VAL A O 1
ATOM 698 N N . THR A 1 93 ? 5.738 -11.329 -32.567 1.00 43.03 93 THR A N 1
ATOM 699 C CA . THR A 1 93 ? 5.629 -12.789 -32.432 1.00 43.03 93 THR A CA 1
ATOM 700 C C . THR A 1 93 ? 6.427 -13.356 -31.259 1.00 43.03 93 THR A C 1
ATOM 702 O O . THR A 1 93 ? 7.639 -13.160 -31.252 1.00 43.03 93 THR A O 1
ATOM 705 N N . ASP A 1 94 ? 5.767 -14.073 -30.343 1.00 46.34 94 ASP A N 1
ATOM 706 C CA . ASP A 1 94 ? 6.339 -15.144 -29.504 1.00 46.34 94 ASP A CA 1
ATOM 707 C C . ASP A 1 94 ? 7.838 -15.013 -29.180 1.00 46.34 94 ASP A C 1
ATOM 709 O O . ASP A 1 94 ? 8.638 -15.921 -29.405 1.00 46.34 94 ASP A O 1
ATOM 713 N N . ALA A 1 95 ? 8.256 -13.862 -28.651 1.00 46.09 95 ALA A N 1
ATOM 714 C CA . ALA A 1 95 ? 9.581 -13.735 -28.077 1.00 46.09 95 ALA A CA 1
ATOM 715 C C . ALA A 1 95 ? 9.481 -14.268 -26.654 1.00 46.09 95 ALA A C 1
ATOM 717 O O . ALA A 1 95 ? 9.193 -13.545 -25.703 1.00 46.09 95 ALA A O 1
ATOM 718 N N . GLU A 1 96 ? 9.675 -15.576 -26.592 1.00 47.72 96 GLU A N 1
ATOM 719 C CA . GLU A 1 96 ? 10.023 -16.470 -25.498 1.00 47.72 96 GLU A CA 1
ATOM 720 C C . GLU A 1 96 ? 11.155 -15.901 -24.608 1.00 47.72 96 GLU A C 1
ATOM 722 O O . GLU A 1 96 ? 12.199 -16.519 -24.419 1.00 47.72 96 GLU A O 1
ATOM 727 N N . LEU A 1 97 ? 10.987 -14.691 -24.062 1.00 52.53 97 LEU A N 1
ATOM 728 C CA . LEU A 1 97 ? 11.809 -14.180 -22.972 1.00 52.53 97 LEU A CA 1
ATOM 729 C C . LEU A 1 97 ? 11.459 -15.020 -21.753 1.00 52.53 97 LEU A C 1
ATOM 731 O O . LEU A 1 97 ? 10.508 -14.742 -21.019 1.00 52.53 97 LEU A O 1
ATOM 735 N N . ALA A 1 98 ? 12.208 -16.105 -21.590 1.00 52.97 98 ALA A N 1
ATOM 736 C CA . ALA A 1 98 ? 12.123 -16.955 -20.429 1.00 52.97 98 ALA A CA 1
ATOM 737 C C . ALA A 1 98 ? 12.233 -16.075 -19.166 1.00 52.97 98 ALA A C 1
ATOM 739 O O . ALA A 1 98 ? 13.097 -15.195 -19.104 1.00 52.97 98 ALA A O 1
ATOM 740 N N . PRO A 1 99 ? 11.453 -16.347 -18.103 1.00 55.94 99 PRO A N 1
ATOM 741 C CA . PRO 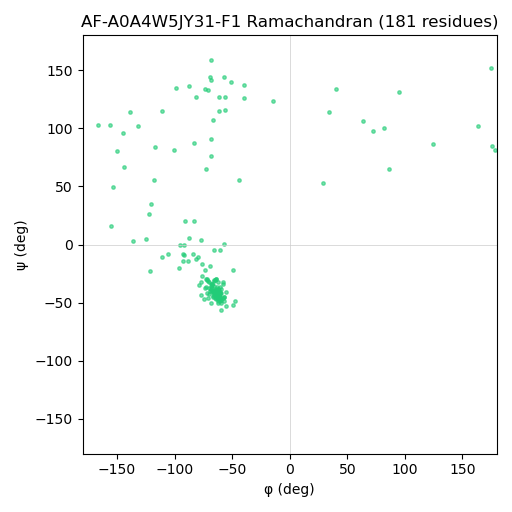A 1 99 ? 11.599 -15.702 -16.789 1.00 55.94 99 PRO A CA 1
ATOM 742 C C . PRO A 1 99 ? 12.996 -15.858 -16.151 1.00 55.94 99 PRO A C 1
ATOM 744 O O . PRO A 1 99 ? 13.220 -15.441 -15.018 1.00 55.94 99 PRO A O 1
ATOM 747 N N . THR A 1 100 ? 13.905 -16.539 -16.845 1.00 56.84 100 THR A N 1
ATOM 748 C CA . THR A 1 100 ? 15.280 -16.862 -16.478 1.00 56.84 100 THR A CA 1
ATOM 749 C C . THR A 1 100 ? 16.284 -15.822 -16.987 1.00 56.84 100 THR A C 1
ATOM 751 O O . THR A 1 100 ? 17.419 -15.805 -16.514 1.00 56.84 100 THR A O 1
ATOM 754 N N . ASP A 1 101 ? 15.896 -14.939 -17.914 1.00 65.69 101 ASP A N 1
ATOM 755 C CA . ASP A 1 101 ? 16.796 -13.900 -18.410 1.00 65.69 101 ASP A CA 1
ATOM 756 C C . ASP A 1 101 ? 17.004 -12.787 -17.365 1.00 65.69 101 ASP A C 1
ATOM 758 O O . ASP A 1 101 ? 16.034 -12.236 -16.840 1.00 65.69 101 ASP A O 1
ATOM 762 N N . PRO A 1 102 ? 18.253 -12.344 -17.110 1.00 65.19 102 PRO A N 1
ATOM 763 C CA . PRO A 1 102 ? 18.568 -11.309 -16.114 1.00 65.19 102 PRO A CA 1
ATOM 764 C C . PRO A 1 102 ? 18.006 -9.917 -16.457 1.00 65.19 102 PRO A C 1
ATOM 766 O O . PRO A 1 102 ? 18.144 -8.977 -15.679 1.00 65.19 102 PRO A O 1
ATOM 769 N N . ARG A 1 103 ? 17.387 -9.765 -17.634 1.00 69.06 103 ARG A N 1
ATOM 770 C CA . ARG A 1 103 ? 16.709 -8.542 -18.087 1.00 69.06 103 ARG A CA 1
ATOM 771 C C . ARG A 1 103 ? 15.202 -8.567 -17.813 1.00 69.06 103 ARG A C 1
ATOM 773 O O . ARG A 1 103 ? 14.526 -7.595 -18.148 1.00 69.06 103 ARG A O 1
ATOM 780 N N . TRP A 1 104 ? 14.675 -9.649 -17.232 1.00 77.81 104 TRP A N 1
ATOM 781 C CA . TRP A 1 104 ? 13.275 -9.741 -16.838 1.00 77.81 104 TRP A CA 1
ATOM 782 C C . TRP A 1 104 ? 12.978 -8.752 -15.709 1.00 77.81 104 TRP A C 1
ATOM 784 O O . TRP A 1 104 ? 13.371 -8.941 -14.558 1.00 77.81 104 TRP A O 1
ATOM 794 N N . VAL A 1 105 ? 12.254 -7.690 -16.048 1.00 79.12 105 VAL A N 1
ATOM 795 C CA . VAL A 1 105 ? 11.672 -6.765 -15.080 1.00 79.12 105 VAL A CA 1
ATOM 796 C C . VAL A 1 105 ? 10.170 -6.967 -15.145 1.00 79.12 105 VAL A C 1
ATOM 798 O O . VAL A 1 105 ? 9.545 -6.736 -16.180 1.00 79.12 105 VAL A O 1
ATOM 801 N N . GLY A 1 106 ? 9.603 -7.452 -14.044 1.00 83.00 106 GLY A N 1
ATOM 802 C CA . GLY A 1 106 ? 8.164 -7.628 -13.934 1.00 83.00 106 GLY A CA 1
ATOM 803 C C . GLY A 1 106 ? 7.424 -6.287 -13.904 1.00 83.00 106 GLY A C 1
ATOM 804 O O . GLY A 1 106 ? 7.999 -5.251 -13.555 1.00 83.00 106 GLY A O 1
ATOM 805 N N . ALA A 1 107 ? 6.136 -6.298 -14.232 1.00 87.00 107 ALA A N 1
ATOM 806 C CA . ALA A 1 107 ? 5.262 -5.129 -14.263 1.00 87.00 107 ALA A CA 1
ATOM 807 C C . ALA A 1 107 ? 4.910 -4.627 -12.846 1.00 87.00 107 ALA A C 1
ATOM 809 O O . ALA A 1 107 ? 3.761 -4.649 -12.412 1.00 87.00 107 ALA A O 1
ATOM 810 N N . TRP A 1 108 ? 5.907 -4.144 -12.101 1.00 86.56 108 TRP A N 1
ATOM 811 C CA . TRP A 1 108 ? 5.765 -3.644 -10.726 1.00 86.56 108 TRP A CA 1
ATOM 812 C C . TRP A 1 108 ? 4.757 -2.491 -10.604 1.00 86.56 108 TRP A C 1
ATOM 814 O O . TRP A 1 108 ? 4.047 -2.376 -9.605 1.00 86.56 108 TRP A O 1
ATOM 824 N N . TRP A 1 109 ? 4.655 -1.666 -11.647 1.00 87.12 109 TRP A N 1
ATOM 825 C CA . TRP A 1 109 ? 3.733 -0.536 -11.725 1.00 87.12 109 TRP A CA 1
ATOM 826 C C . TRP A 1 109 ? 2.260 -0.974 -11.702 1.00 87.12 109 TRP A C 1
ATOM 828 O O . TRP A 1 109 ? 1.420 -0.259 -11.156 1.00 87.12 109 TRP A O 1
ATOM 838 N N . MET A 1 110 ? 1.938 -2.173 -12.202 1.00 85.88 110 MET A N 1
ATOM 839 C CA . MET A 1 110 ? 0.570 -2.707 -12.177 1.00 85.88 110 MET A CA 1
ATOM 840 C C . MET A 1 110 ? 0.065 -2.919 -10.751 1.00 85.88 110 MET A C 1
ATOM 842 O O . MET A 1 110 ? -1.097 -2.640 -10.461 1.00 85.88 110 MET A O 1
ATOM 846 N N . GLY A 1 111 ? 0.940 -3.337 -9.831 1.00 89.06 111 GLY A N 1
ATOM 847 C CA . GLY A 1 111 ? 0.580 -3.477 -8.420 1.00 89.06 111 GLY A CA 1
ATOM 848 C C . GLY A 1 111 ? 0.144 -2.148 -7.793 1.00 89.06 111 GLY A C 1
ATOM 849 O O . GLY A 1 111 ? -0.806 -2.114 -7.009 1.00 89.06 111 GLY A O 1
ATOM 850 N N . LEU A 1 112 ? 0.775 -1.037 -8.189 1.00 88.44 112 LEU A N 1
ATOM 851 C CA . LEU A 1 112 ? 0.405 0.304 -7.725 1.00 88.44 112 LEU A CA 1
ATOM 852 C C . LEU A 1 112 ? -0.953 0.746 -8.281 1.00 88.44 112 LEU A C 1
ATOM 854 O O . LEU A 1 112 ? -1.762 1.310 -7.549 1.00 88.44 112 LEU A O 1
ATOM 858 N N . LEU A 1 113 ? -1.240 0.450 -9.550 1.00 90.81 113 LEU A N 1
ATOM 859 C CA . LEU A 1 113 ? -2.536 0.774 -10.151 1.00 90.81 113 LEU A CA 1
ATOM 8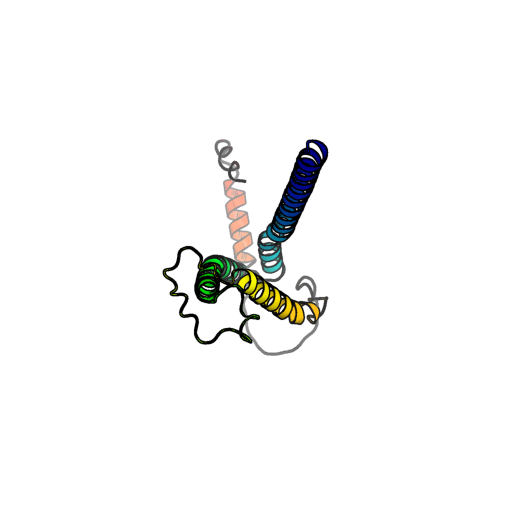60 C C . LEU A 1 113 ? -3.677 -0.026 -9.519 1.00 90.81 113 LEU A C 1
ATOM 862 O O . LEU A 1 113 ? -4.705 0.550 -9.172 1.00 90.81 113 LEU A O 1
ATOM 866 N N . ILE A 1 114 ? -3.486 -1.333 -9.320 1.00 92.31 114 ILE A N 1
ATOM 867 C CA . ILE A 1 114 ? -4.499 -2.211 -8.718 1.00 92.31 114 ILE A CA 1
ATOM 868 C C . ILE A 1 114 ? -4.779 -1.801 -7.268 1.00 92.31 114 ILE A C 1
ATOM 870 O O . ILE A 1 114 ? -5.939 -1.700 -6.864 1.00 92.31 114 ILE A O 1
ATOM 874 N N . SER A 1 115 ? -3.734 -1.533 -6.481 1.00 91.06 115 SER A N 1
ATOM 875 C CA . SER A 1 115 ? -3.889 -1.103 -5.085 1.00 91.06 115 SER A CA 1
ATOM 876 C C . SER A 1 115 ? -4.560 0.271 -4.975 1.00 91.06 115 SER A C 1
ATOM 878 O O . SER A 1 115 ? -5.501 0.421 -4.197 1.00 91.06 115 SER A O 1
ATOM 880 N N . SER A 1 116 ? -4.164 1.239 -5.808 1.00 91.44 116 SER A N 1
ATOM 881 C CA . SER A 1 116 ? -4.802 2.559 -5.886 1.00 91.44 116 SER A CA 1
ATOM 882 C C . SER A 1 116 ? -6.280 2.469 -6.286 1.00 91.44 116 SER A C 1
ATOM 884 O O . SER A 1 116 ? -7.138 3.059 -5.629 1.00 91.44 116 SER A O 1
ATOM 886 N N . ALA A 1 117 ? -6.611 1.662 -7.298 1.00 94.38 117 ALA A N 1
ATOM 887 C CA . ALA A 1 117 ? -7.993 1.445 -7.719 1.00 94.38 117 ALA A CA 1
ATOM 888 C C . ALA A 1 117 ? -8.839 0.797 -6.612 1.00 94.38 117 ALA A C 1
ATOM 890 O O . ALA A 1 117 ? -9.974 1.209 -6.384 1.00 94.38 117 ALA A O 1
ATOM 891 N N . SER A 1 118 ? -8.280 -0.173 -5.884 1.00 91.56 118 SER A N 1
ATOM 892 C CA . SER A 1 118 ? -8.964 -0.841 -4.768 1.00 91.56 118 SER A CA 1
ATOM 893 C C . SER A 1 118 ? -9.246 0.123 -3.608 1.00 91.56 118 SER A C 1
ATOM 895 O O . SER A 1 118 ? -10.333 0.103 -3.027 1.00 91.56 118 SER A O 1
ATOM 897 N N . LEU A 1 119 ? -8.297 1.013 -3.298 1.00 89.12 119 LEU A N 1
ATOM 898 C CA . LEU A 1 119 ? -8.468 2.085 -2.313 1.00 89.12 119 LEU A CA 1
ATOM 899 C C . LEU A 1 119 ? -9.530 3.097 -2.757 1.00 89.12 119 LEU A C 1
ATOM 901 O O . LEU A 1 119 ? -10.410 3.436 -1.970 1.00 89.12 119 LEU A O 1
ATOM 905 N N . ALA A 1 120 ? -9.498 3.537 -4.017 1.00 91.44 120 ALA A N 1
ATOM 906 C CA . ALA A 1 120 ? -10.500 4.448 -4.571 1.00 91.44 120 ALA A CA 1
ATOM 907 C C . ALA A 1 120 ? -11.906 3.821 -4.559 1.00 91.44 120 ALA A C 1
ATOM 909 O O . ALA A 1 120 ? -12.887 4.470 -4.181 1.00 91.44 120 ALA A O 1
ATOM 910 N N . LEU A 1 121 ? -12.001 2.532 -4.892 1.00 93.00 121 LEU A N 1
ATOM 911 C CA . LEU A 1 121 ? -13.249 1.778 -4.847 1.00 93.00 121 LEU A CA 1
ATOM 912 C C . LEU A 1 121 ? -13.786 1.663 -3.416 1.00 93.00 121 LEU A C 1
ATOM 914 O O . LEU A 1 121 ? -14.979 1.845 -3.212 1.00 93.00 121 LEU A O 1
ATOM 918 N N . THR A 1 122 ? -12.916 1.434 -2.428 1.00 87.50 122 THR A N 1
ATOM 919 C CA . THR A 1 122 ? -13.292 1.371 -1.001 1.00 87.50 122 THR A CA 1
ATOM 920 C C . THR A 1 122 ? -13.627 2.753 -0.426 1.00 87.50 122 THR A C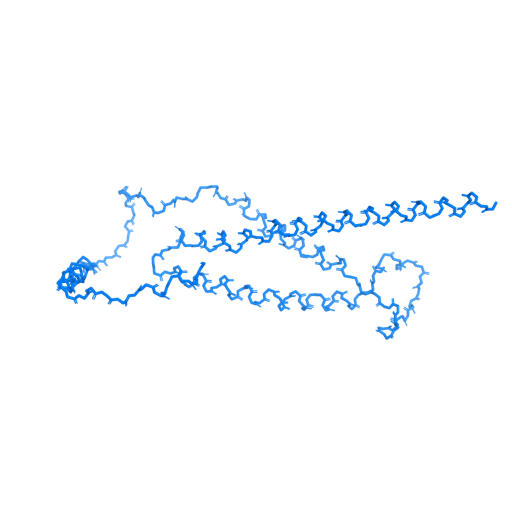 1
ATOM 922 O O . THR A 1 122 ? -14.474 2.878 0.454 1.00 87.50 122 THR A O 1
ATOM 925 N N . SER A 1 123 ? -13.019 3.818 -0.950 1.00 88.31 123 SER A N 1
ATOM 926 C CA . SER A 1 123 ? -13.317 5.201 -0.560 1.00 88.31 123 SER A CA 1
ATOM 927 C C . SER A 1 123 ? -14.683 5.676 -1.069 1.00 88.31 123 SER A C 1
ATOM 929 O O . SER A 1 123 ? -15.347 6.465 -0.400 1.00 88.31 123 SER A O 1
ATOM 931 N N . THR A 1 124 ? -15.139 5.159 -2.212 1.00 88.00 124 THR A N 1
ATOM 932 C CA . THR A 1 124 ? -16.430 5.521 -2.818 1.00 88.00 124 THR A CA 1
ATOM 933 C C . THR A 1 124 ? -17.630 5.314 -1.874 1.00 88.00 124 THR A C 1
ATOM 935 O O . THR A 1 124 ? -18.366 6.279 -1.656 1.00 88.00 124 THR A O 1
ATOM 938 N N . PRO A 1 125 ? -17.848 4.134 -1.250 1.00 84.56 125 PRO A N 1
ATOM 939 C CA . PRO A 1 125 ? -18.936 3.956 -0.290 1.00 84.56 125 PRO A CA 1
ATOM 940 C C . PRO A 1 125 ? -18.751 4.799 0.977 1.00 84.56 125 PRO A C 1
ATOM 942 O O . PRO A 1 125 ? -19.742 5.248 1.543 1.00 84.56 125 PRO A O 1
ATOM 945 N N . TYR A 1 126 ? -17.510 5.077 1.395 1.00 80.75 126 TYR A N 1
ATOM 946 C CA . TYR A 1 126 ? -17.243 5.946 2.547 1.00 80.75 126 TYR A CA 1
ATOM 947 C C . TYR A 1 126 ? -17.676 7.397 2.286 1.00 80.75 126 TYR A C 1
ATOM 949 O O . TYR A 1 126 ? -18.194 8.064 3.174 1.00 80.75 126 TYR A O 1
ATOM 957 N N . PHE A 1 127 ? -17.524 7.883 1.049 1.00 80.94 127 PHE A N 1
ATOM 958 C CA . PHE A 1 127 ? -17.962 9.225 0.660 1.00 80.94 127 PHE A CA 1
ATOM 959 C C . PHE A 1 127 ? -19.491 9.355 0.571 1.00 80.94 127 PHE A C 1
ATOM 961 O O . PHE A 1 127 ? -20.037 10.431 0.808 1.00 80.94 127 PHE A O 1
ATOM 968 N N . PHE A 1 128 ? -20.178 8.259 0.242 1.00 76.56 128 PHE A N 1
ATOM 969 C CA . PHE A 1 128 ? -21.641 8.182 0.210 1.00 76.56 128 PHE A CA 1
ATOM 970 C C . PHE A 1 128 ? -22.273 7.885 1.577 1.00 76.56 128 PHE A C 1
ATOM 972 O O . PHE A 1 128 ? -23.496 7.962 1.707 1.00 76.56 128 PHE A O 1
ATOM 979 N N . PHE A 1 129 ? -21.472 7.563 2.594 1.00 72.12 129 PHE A N 1
ATOM 980 C CA . PHE A 1 129 ? -21.974 7.334 3.940 1.00 72.12 129 PHE A CA 1
ATOM 981 C C . PHE A 1 129 ? -22.430 8.667 4.567 1.00 72.12 129 PHE A C 1
ATOM 983 O O . PHE A 1 129 ? -21.716 9.671 4.457 1.00 72.12 129 PHE A O 1
ATOM 990 N N . PRO A 1 130 ? -23.623 8.730 5.195 1.00 68.06 130 PRO A N 1
ATOM 991 C CA . PRO A 1 130 ? -24.139 9.960 5.778 1.00 68.06 130 PRO A CA 1
ATOM 992 C C . PRO A 1 130 ? -23.138 10.528 6.784 1.00 68.06 130 PRO A C 1
ATOM 994 O O . PRO A 1 130 ? -22.696 9.855 7.710 1.00 68.06 130 PRO A O 1
ATOM 997 N N . ARG A 1 131 ? -22.796 11.804 6.583 1.00 59.50 131 ARG A N 1
ATOM 998 C CA . ARG A 1 131 ? -21.743 12.553 7.293 1.00 59.50 131 ARG A CA 1
ATOM 999 C C . ARG A 1 131 ? -21.942 12.672 8.811 1.00 59.50 131 ARG A C 1
ATOM 1001 O O . ARG A 1 131 ? -21.082 13.226 9.489 1.00 59.50 131 ARG A O 1
ATOM 1008 N N . SER A 1 132 ? -23.070 12.186 9.314 1.00 56.22 132 SER A N 1
ATOM 1009 C CA . SER A 1 132 ? -23.498 12.291 10.699 1.00 56.22 132 SER A CA 1
ATOM 1010 C C . SER A 1 132 ? -23.935 10.909 11.166 1.00 56.22 132 SER A C 1
ATOM 1012 O O . SER A 1 132 ? -25.035 10.460 10.849 1.00 56.22 132 SER A O 1
ATOM 1014 N N . MET A 1 133 ? -23.076 10.236 11.923 1.00 58.31 133 MET A N 1
ATOM 1015 C CA . MET A 1 133 ? -23.533 9.180 12.819 1.00 58.31 133 MET A CA 1
ATOM 1016 C C . MET A 1 133 ? -24.053 9.862 14.086 1.00 58.31 133 MET A C 1
ATOM 1018 O O . MET A 1 133 ? -23.333 10.697 14.640 1.00 58.31 133 MET A O 1
ATOM 1022 N N . PRO A 1 134 ? -25.291 9.584 14.533 1.00 55.12 134 PRO A N 1
ATOM 1023 C CA . PRO A 1 134 ? -25.727 9.985 15.860 1.00 55.12 134 PRO A CA 1
ATOM 1024 C C . PRO A 1 134 ? -24.746 9.387 16.866 1.00 55.12 134 PRO A C 1
ATOM 1026 O O . PRO A 1 134 ? -24.608 8.170 16.956 1.00 55.12 134 PRO A O 1
ATOM 1029 N N . LEU A 1 135 ? -24.023 10.248 17.576 1.00 52.69 135 LEU A N 1
ATOM 1030 C CA . LEU A 1 135 ? -23.229 9.840 18.723 1.00 52.69 135 LEU A CA 1
ATOM 1031 C C . LEU A 1 135 ? -24.224 9.267 19.741 1.00 52.69 135 LEU A C 1
ATOM 1033 O O . LEU A 1 135 ? -25.094 10.004 20.210 1.00 52.69 135 LEU A O 1
ATOM 1037 N N . GLU A 1 136 ? -24.149 7.972 20.057 1.00 56.91 136 GLU A N 1
ATOM 1038 C CA . GLU A 1 136 ? -24.921 7.369 21.153 1.00 56.91 136 GLU A CA 1
ATOM 1039 C C . GLU A 1 136 ? -24.391 7.911 22.487 1.00 56.91 136 GLU A C 1
ATOM 1041 O O . GLU A 1 136 ? -23.630 7.282 23.216 1.00 56.91 136 GLU A O 1
ATOM 1046 N N . GLY A 1 137 ? -24.770 9.154 22.767 1.00 53.88 137 GLY A N 1
ATOM 1047 C CA . GLY A 1 137 ? -24.327 9.932 23.909 1.00 53.88 137 GLY A CA 1
ATOM 1048 C C . GLY A 1 137 ? -25.307 11.029 24.319 1.00 53.88 137 GLY A C 1
ATOM 1049 O O . GLY A 1 137 ? -24.869 11.928 25.020 1.00 53.88 137 GLY A O 1
ATOM 1050 N N . ASN A 1 138 ? -26.576 11.002 23.870 1.00 44.66 138 ASN A N 1
ATOM 1051 C CA . ASN A 1 138 ? -27.742 11.592 24.561 1.00 44.66 138 ASN A CA 1
ATOM 1052 C C . ASN A 1 138 ? -29.049 11.410 23.750 1.00 44.66 138 ASN A C 1
ATOM 1054 O O . ASN A 1 138 ? -29.507 12.333 23.081 1.00 44.66 138 ASN A O 1
ATOM 1058 N N . VAL A 1 139 ? -29.692 10.242 23.818 1.00 38.47 139 VAL A N 1
ATOM 1059 C CA . VAL A 1 139 ? -31.134 10.157 23.516 1.00 38.47 139 VAL A CA 1
ATOM 1060 C C . VAL A 1 139 ? -31.836 9.696 24.781 1.00 38.47 139 VAL A C 1
ATOM 1062 O O . VAL A 1 139 ? -32.053 8.511 25.019 1.00 38.47 139 VAL A O 1
ATOM 1065 N N . ASP A 1 140 ? -32.115 10.687 25.623 1.00 45.03 140 ASP A N 1
ATOM 1066 C CA . ASP A 1 140 ? -33.292 10.677 26.476 1.00 45.03 140 ASP A CA 1
ATOM 1067 C C . ASP A 1 140 ? -34.533 10.647 25.563 1.00 45.03 140 ASP A C 1
ATOM 1069 O O . ASP A 1 140 ? -34.638 11.456 24.643 1.00 45.03 140 ASP A O 1
ATOM 1073 N N . GLY A 1 141 ? -35.417 9.677 25.801 1.00 42.12 141 GLY A N 1
ATOM 1074 C CA . GLY A 1 141 ? -36.782 9.594 25.274 1.00 42.12 141 GLY A CA 1
ATOM 1075 C C . GLY A 1 141 ? -36.962 9.467 23.754 1.00 42.12 141 GLY A C 1
ATOM 1076 O O . GLY A 1 141 ? -36.930 10.458 23.030 1.00 42.12 141 GLY A O 1
ATOM 1077 N N . THR A 1 142 ? -37.333 8.273 23.275 1.00 33.28 142 THR A N 1
ATOM 1078 C CA . THR A 1 142 ? -38.693 7.956 22.758 1.00 33.28 142 THR A CA 1
ATOM 1079 C C . THR A 1 142 ? -38.657 6.663 21.921 1.00 33.28 142 THR A C 1
ATOM 1081 O O . THR A 1 142 ? -38.203 6.645 20.783 1.00 33.28 142 THR A O 1
ATOM 1084 N N . GLU A 1 143 ? -39.117 5.585 22.558 1.00 39.38 143 GLU A N 1
ATOM 1085 C CA . GLU A 1 143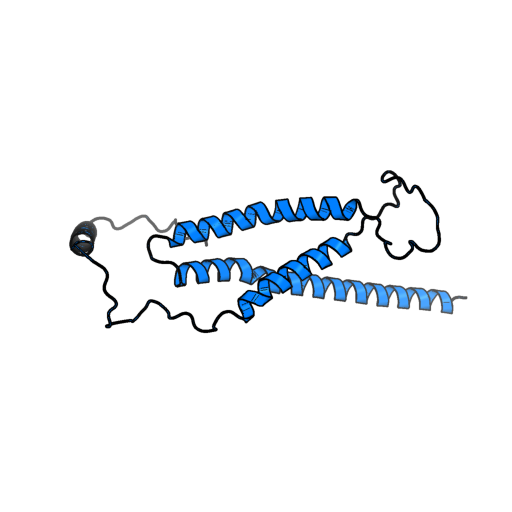 ? -39.938 4.473 22.048 1.00 39.38 143 GLU A CA 1
ATOM 1086 C C . GLU A 1 143 ? -39.765 3.983 20.593 1.00 39.38 143 GLU A C 1
ATOM 1088 O O . GLU A 1 143 ? -40.233 4.586 19.633 1.00 39.38 143 GLU A O 1
ATOM 1093 N N . THR A 1 144 ? -39.291 2.742 20.456 1.00 31.34 144 THR A N 1
ATOM 1094 C CA . THR A 1 144 ? -40.091 1.698 19.793 1.00 31.34 144 THR A CA 1
ATOM 1095 C C . THR A 1 144 ? -39.935 0.389 20.564 1.00 31.34 144 THR A C 1
ATOM 1097 O O . THR A 1 144 ? -38.849 -0.176 20.667 1.00 31.34 144 THR A O 1
ATOM 1100 N N . ASP A 1 145 ? -41.052 -0.034 21.152 1.00 34.75 145 ASP A N 1
ATOM 1101 C CA . ASP A 1 145 ? -41.316 -1.338 21.753 1.00 34.75 145 ASP A CA 1
ATOM 1102 C C . ASP A 1 145 ? -40.732 -2.507 20.954 1.00 34.75 145 ASP A C 1
ATOM 1104 O O . ASP A 1 145 ? -41.114 -2.674 19.800 1.00 34.75 145 ASP A O 1
ATOM 1108 N N . VAL A 1 146 ? -39.939 -3.366 21.612 1.00 40.03 146 VAL A N 1
ATOM 1109 C CA . VAL A 1 146 ? -40.176 -4.823 21.709 1.00 40.03 146 VAL A CA 1
ATOM 1110 C C . VAL A 1 146 ? -39.467 -5.353 22.977 1.00 40.03 146 VAL A C 1
ATOM 1112 O O . VAL A 1 146 ? -38.254 -5.511 22.970 1.00 40.03 146 VAL A O 1
ATOM 1115 N N . LEU A 1 147 ? -40.249 -5.606 24.043 1.00 39.00 147 LEU A N 1
ATOM 1116 C CA . LEU A 1 147 ? -40.191 -6.724 25.024 1.00 39.00 147 LEU A CA 1
ATOM 1117 C C . LEU A 1 147 ? -38.799 -7.207 25.523 1.00 39.00 147 LEU A C 1
ATOM 1119 O O . LEU A 1 147 ? -37.967 -7.614 24.730 1.00 39.00 147 LEU A O 1
ATOM 1123 N N . ASN A 1 148 ? -38.476 -7.447 26.795 1.00 27.02 148 ASN A N 1
ATOM 1124 C CA . ASN A 1 148 ? -39.152 -7.486 28.091 1.00 27.02 148 ASN A CA 1
ATOM 1125 C C . ASN A 1 148 ? -38.076 -7.977 29.105 1.00 27.02 148 ASN A C 1
ATOM 1127 O O . ASN A 1 148 ? -37.216 -8.770 28.728 1.00 27.02 148 ASN A O 1
ATOM 1131 N N . GLU A 1 149 ? -38.195 -7.578 30.375 1.00 28.00 149 GLU A N 1
ATOM 1132 C CA . GLU A 1 149 ? -37.552 -8.145 31.585 1.00 28.00 149 GLU A CA 1
ATOM 1133 C C . GLU A 1 149 ? -36.039 -7.929 31.827 1.00 28.00 149 GLU A C 1
ATOM 1135 O O . GLU A 1 149 ? -35.178 -8.711 31.438 1.00 28.00 149 GLU A O 1
ATOM 1140 N N . GLY A 1 150 ? -35.759 -6.918 32.658 1.00 31.47 150 GLY A N 1
ATOM 1141 C CA . GLY A 1 150 ? -35.145 -7.155 33.970 1.00 31.47 150 GLY A CA 1
ATOM 1142 C C . GLY A 1 150 ? -33.630 -7.350 34.040 1.00 31.47 150 GLY A C 1
ATOM 1143 O O . GLY A 1 150 ? -33.142 -8.466 33.942 1.00 31.47 150 GLY A O 1
ATOM 1144 N N . SER A 1 151 ? -32.897 -6.297 34.417 1.00 29.50 151 SER A N 1
ATOM 1145 C CA . SER A 1 151 ? -31.891 -6.420 35.484 1.00 29.50 151 SER A CA 1
ATOM 1146 C C . SER A 1 151 ? -31.424 -5.040 35.950 1.00 29.50 151 SER A C 1
ATOM 1148 O O . SER A 1 151 ? -30.547 -4.415 35.357 1.00 29.50 151 SER A O 1
ATOM 1150 N N . GLU A 1 152 ? -31.937 -4.608 37.103 1.00 44.66 152 GLU A N 1
ATOM 1151 C CA . GLU A 1 152 ? -31.091 -3.938 38.093 1.00 44.66 152 GLU A CA 1
ATOM 1152 C C . GLU A 1 152 ? -29.716 -4.634 38.155 1.00 44.66 152 GLU A C 1
ATOM 1154 O O . GLU A 1 152 ? -29.686 -5.865 38.212 1.00 44.66 152 GLU A O 1
ATOM 1159 N N . LYS A 1 153 ? -28.621 -3.856 38.216 1.00 40.84 153 LYS A N 1
ATOM 1160 C CA . LYS A 1 153 ? -27.228 -4.196 38.629 1.00 40.84 153 LYS A CA 1
ATOM 1161 C C . LYS A 1 153 ? -26.173 -3.867 37.561 1.00 40.84 153 LYS A C 1
ATOM 1163 O O . LYS A 1 153 ? -25.716 -4.735 36.823 1.00 40.84 153 LYS A O 1
ATOM 1168 N N . PRO A 1 154 ? -25.685 -2.616 37.578 1.00 49.16 154 PRO A N 1
ATOM 1169 C CA . PRO A 1 154 ? -24.234 -2.413 37.738 1.00 49.16 154 PRO A CA 1
ATOM 1170 C C . PRO A 1 154 ? -23.869 -1.558 38.968 1.00 49.16 154 PRO A C 1
ATOM 1172 O O . PRO A 1 154 ? -22.769 -1.685 39.506 1.00 49.16 154 PRO A O 1
ATOM 1175 N N . GLU A 1 155 ? -24.804 -0.738 39.460 1.00 53.00 155 GLU A N 1
ATOM 1176 C CA . GLU A 1 155 ? -24.584 0.230 40.551 1.00 53.00 155 GLU A CA 1
ATOM 1177 C C . GLU A 1 155 ? -24.165 -0.436 41.870 1.00 53.00 155 GLU A C 1
ATOM 1179 O O . GLU A 1 155 ? -23.203 -0.016 42.511 1.00 53.00 155 GLU A O 1
ATOM 1184 N N . ILE A 1 156 ? -24.804 -1.553 42.237 1.00 60.19 156 ILE A N 1
ATOM 1185 C CA . ILE A 1 156 ? -24.486 -2.281 43.478 1.00 60.19 156 ILE A CA 1
ATOM 1186 C C . ILE A 1 156 ? -23.052 -2.850 43.442 1.00 60.19 156 ILE A C 1
ATOM 1188 O O . ILE A 1 156 ? -22.403 -2.961 44.482 1.00 60.19 156 ILE A O 1
ATOM 1192 N N . SER A 1 157 ? -22.513 -3.180 42.263 1.00 61.78 157 SER A N 1
ATOM 1193 C CA . SER A 1 157 ? -21.141 -3.687 42.131 1.00 61.78 157 SER A CA 1
ATOM 1194 C C . SER A 1 157 ? -20.114 -2.559 42.238 1.00 61.78 157 SER A C 1
ATOM 1196 O O . SER A 1 157 ? -19.144 -2.687 42.986 1.00 61.78 157 SER A O 1
ATOM 1198 N N . LEU A 1 158 ? -20.365 -1.417 41.585 1.00 65.19 158 LEU A N 1
ATOM 1199 C CA . LEU A 1 158 ? -19.452 -0.274 41.644 1.00 65.19 158 LEU A CA 1
ATOM 1200 C C . LEU A 1 158 ? -19.410 0.364 43.027 1.00 65.19 158 LEU A C 1
ATOM 1202 O O . LEU A 1 158 ? -18.325 0.689 43.496 1.00 65.19 158 LEU A O 1
ATOM 1206 N N . LEU A 1 159 ? -20.542 0.473 43.727 1.00 68.94 159 LEU A N 1
ATOM 1207 C CA . LEU A 1 159 ? -20.555 0.987 45.098 1.00 68.94 159 LEU A CA 1
ATOM 1208 C C . LEU A 1 159 ? -19.796 0.065 46.059 1.00 68.94 159 LEU A C 1
ATOM 1210 O O . LEU A 1 159 ? -19.039 0.548 46.901 1.00 68.94 159 LEU A O 1
ATOM 1214 N N . ASN A 1 160 ? -19.916 -1.257 45.901 1.00 70.62 160 ASN A N 1
ATOM 1215 C CA . ASN A 1 160 ? -19.130 -2.208 46.689 1.00 70.62 160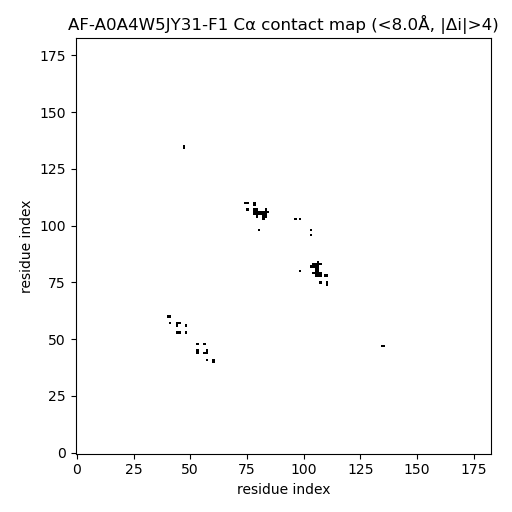 ASN A CA 1
ATOM 1216 C C . ASN A 1 160 ? -17.631 -2.148 46.345 1.00 70.62 160 ASN A C 1
ATOM 1218 O O . ASN A 1 160 ? -16.797 -2.219 47.248 1.00 70.62 160 ASN A O 1
ATOM 1222 N N . PHE A 1 161 ? -17.274 -1.947 45.074 1.00 70.62 161 PHE A N 1
ATOM 1223 C CA . PHE A 1 161 ? -15.882 -1.826 44.635 1.00 70.62 161 PHE A CA 1
ATOM 1224 C C . PHE A 1 161 ? -15.244 -0.498 45.073 1.00 70.62 161 PHE A C 1
ATOM 1226 O O . PHE A 1 161 ? -14.118 -0.485 45.567 1.00 70.62 161 PHE A O 1
ATOM 1233 N N . LEU A 1 162 ? -15.972 0.618 44.976 1.00 76.81 162 LEU A N 1
ATOM 1234 C CA . LEU A 1 162 ? -15.539 1.931 45.463 1.00 76.81 162 LEU A CA 1
ATOM 1235 C C . LEU A 1 162 ? -15.403 1.940 46.985 1.00 76.81 162 LEU A C 1
ATOM 1237 O O . LEU A 1 162 ? -14.427 2.477 47.502 1.00 76.81 162 LEU A O 1
ATOM 1241 N N . LYS A 1 163 ? -16.319 1.289 47.711 1.00 68.81 163 LYS A N 1
ATOM 1242 C CA . LYS A 1 163 ? -16.222 1.136 49.168 1.00 68.81 163 LYS A CA 1
ATOM 1243 C C . LYS A 1 163 ? -15.045 0.245 49.571 1.00 68.81 163 LYS A C 1
ATOM 1245 O O . LYS A 1 163 ? -14.329 0.575 50.514 1.00 68.81 163 LYS A O 1
ATOM 1250 N N . SER A 1 164 ? -14.797 -0.833 48.826 1.00 65.62 164 SER A N 1
ATOM 1251 C CA . SER A 1 164 ? -13.613 -1.684 48.999 1.00 65.62 164 SER A CA 1
ATOM 1252 C C . SER A 1 164 ? -12.312 -0.901 48.767 1.00 65.62 164 SER A C 1
ATOM 1254 O O . SER A 1 164 ? -11.398 -0.984 49.586 1.00 65.62 164 SER A O 1
ATOM 1256 N N . LYS A 1 165 ? -12.249 -0.074 47.716 1.00 53.44 165 LYS A N 1
ATOM 1257 C CA . LYS A 1 165 ? -11.053 0.698 47.339 1.00 53.44 165 LYS A CA 1
ATOM 1258 C C . LYS A 1 165 ? -10.827 1.939 48.213 1.00 53.44 165 LYS A C 1
ATOM 1260 O O . LYS A 1 165 ? -9.689 2.293 48.500 1.00 53.44 165 LYS A O 1
ATOM 1265 N N . SER A 1 166 ? -11.901 2.563 48.698 1.00 54.50 166 SER A N 1
ATOM 1266 C CA . SER A 1 166 ? -11.849 3.649 49.686 1.00 54.50 166 SER A CA 1
ATOM 1267 C C . SER A 1 166 ? -11.351 3.146 51.045 1.00 54.50 166 SER A C 1
ATOM 1269 O O . SER A 1 166 ? -10.581 3.839 51.706 1.00 54.50 166 SER A O 1
ATOM 1271 N N . SER A 1 167 ? -11.698 1.910 51.425 1.00 45.88 167 SER A N 1
ATOM 1272 C CA . SER A 1 167 ? -11.219 1.290 52.665 1.00 45.88 167 SER A CA 1
ATOM 1273 C C . SER A 1 167 ? -9.764 0.800 52.603 1.00 45.88 167 SER A C 1
ATOM 1275 O O . SER A 1 167 ? -9.185 0.565 53.661 1.00 45.88 167 SER A O 1
ATOM 1277 N N . SER A 1 168 ? -9.158 0.637 51.418 1.00 50.31 168 SER A N 1
ATOM 1278 C CA . SER A 1 168 ? -7.766 0.167 51.285 1.00 50.31 168 SER A CA 1
ATOM 1279 C C . SER A 1 168 ? -6.729 1.296 51.221 1.00 50.31 168 SER A C 1
ATOM 1281 O O . SER A 1 168 ? -5.532 1.026 51.263 1.00 50.31 168 SER A O 1
ATOM 1283 N N . HIS A 1 169 ? -7.155 2.559 51.115 1.00 46.12 169 HIS A N 1
ATOM 1284 C CA . HIS A 1 169 ? -6.254 3.695 50.887 1.00 46.12 169 HIS A CA 1
ATOM 1285 C C . HIS A 1 169 ? -5.668 4.326 52.165 1.00 46.12 169 HIS A C 1
ATOM 1287 O O . HIS A 1 169 ? -4.959 5.327 52.083 1.00 46.12 169 HIS A O 1
ATOM 1293 N N . THR A 1 170 ? -5.912 3.739 53.341 1.00 46.41 170 THR A N 1
ATOM 1294 C CA . THR A 1 170 ? -5.307 4.171 54.615 1.00 46.41 170 THR A CA 1
ATOM 1295 C C . THR A 1 170 ? -4.006 3.442 54.965 1.00 46.41 170 THR A C 1
ATOM 1297 O O . THR A 1 170 ? -3.392 3.773 55.974 1.00 46.41 170 THR A O 1
ATOM 1300 N N . HIS A 1 171 ? -3.526 2.501 54.142 1.00 45.69 171 HIS A N 1
ATOM 1301 C CA . HIS A 1 171 ? -2.277 1.777 54.408 1.00 45.69 171 HIS A CA 1
ATOM 1302 C C . HIS A 1 171 ? -1.563 1.350 53.117 1.00 45.69 171 HIS A C 1
ATOM 1304 O O . HIS A 1 171 ? -1.680 0.201 52.715 1.00 45.69 171 HIS A O 1
ATOM 1310 N N . THR A 1 172 ? -0.828 2.254 52.455 1.00 40.91 172 THR A N 1
ATOM 1311 C CA . THR A 1 172 ? 0.471 1.980 51.779 1.00 40.91 172 THR A CA 1
ATOM 1312 C C . THR A 1 172 ? 0.959 3.224 51.032 1.00 40.91 172 THR A C 1
ATOM 1314 O O . THR A 1 172 ? 0.746 3.415 49.840 1.00 40.91 172 THR A O 1
ATOM 1317 N N . HIS A 1 173 ? 1.643 4.099 51.768 1.00 44.50 173 HIS A N 1
ATOM 1318 C CA . HIS A 1 173 ? 2.658 4.964 51.179 1.00 44.50 173 HIS A CA 1
ATOM 1319 C C . HIS A 1 173 ? 3.846 4.086 50.746 1.00 44.50 173 HIS A C 1
ATOM 1321 O O . HIS A 1 173 ? 4.242 3.199 51.500 1.00 44.50 173 HIS A O 1
ATOM 1327 N N . ALA A 1 174 ? 4.440 4.429 49.600 1.00 46.94 174 ALA A N 1
ATOM 1328 C CA . ALA A 1 174 ? 5.698 3.929 49.030 1.00 46.94 174 ALA A CA 1
ATOM 1329 C C . ALA A 1 174 ? 5.598 2.767 48.017 1.00 46.94 174 ALA A C 1
ATOM 1331 O O . ALA A 1 174 ? 5.013 1.727 48.280 1.00 46.94 174 ALA A O 1
ATOM 1332 N N . HIS A 1 175 ? 6.296 2.959 46.889 1.00 43.91 175 HIS A N 1
ATOM 1333 C CA . HIS A 1 175 ? 6.628 1.990 45.829 1.00 43.91 175 HIS A CA 1
ATOM 1334 C C . HIS A 1 175 ? 5.636 1.750 44.680 1.00 43.91 175 HIS A C 1
ATOM 1336 O O . HIS A 1 175 ? 5.231 0.617 44.448 1.00 43.91 175 HIS A O 1
ATOM 1342 N N . THR A 1 176 ? 5.366 2.749 43.827 1.00 42.47 176 THR A N 1
ATOM 1343 C CA . THR A 1 176 ? 5.071 2.462 42.397 1.00 42.47 176 THR A CA 1
ATOM 1344 C C . THR A 1 176 ? 5.416 3.630 41.460 1.00 42.47 176 THR A C 1
ATOM 1346 O O . THR A 1 176 ? 4.616 4.042 40.632 1.00 42.47 176 THR A O 1
ATOM 1349 N N . HIS A 1 177 ? 6.626 4.188 41.568 1.00 44.62 177 HIS A N 1
ATOM 1350 C CA . HIS A 1 177 ? 7.116 5.232 40.648 1.00 44.62 177 HIS A CA 1
ATOM 1351 C C . HIS A 1 177 ? 7.881 4.680 39.423 1.00 44.62 177 HIS A C 1
ATOM 1353 O O . HIS A 1 177 ? 8.642 5.412 38.801 1.00 44.62 177 HIS A O 1
ATOM 1359 N N . THR A 1 178 ? 7.706 3.404 39.050 1.00 46.72 178 THR A N 1
ATOM 1360 C CA . THR A 1 178 ? 8.574 2.753 38.037 1.00 46.72 178 THR A CA 1
ATOM 1361 C C . THR A 1 178 ? 7.833 2.138 36.838 1.00 46.72 178 THR A C 1
ATOM 1363 O O . THR A 1 178 ? 8.475 1.543 35.985 1.00 46.72 178 THR A O 1
ATOM 1366 N N . ILE A 1 179 ? 6.509 2.293 36.697 1.00 52.62 179 ILE A N 1
ATOM 1367 C CA . ILE A 1 179 ? 5.746 1.674 35.581 1.00 52.62 179 ILE A CA 1
ATOM 1368 C C . ILE A 1 179 ? 5.033 2.723 34.707 1.00 52.62 179 ILE A C 1
ATOM 1370 O O . ILE A 1 179 ? 3.940 2.500 34.206 1.00 52.62 179 ILE A O 1
ATOM 1374 N N . LEU A 1 180 ? 5.646 3.893 34.522 1.00 47.56 180 LEU A N 1
ATOM 1375 C CA . LEU A 1 180 ? 5.171 4.909 33.568 1.00 47.56 180 LEU A CA 1
ATOM 1376 C C . LEU A 1 180 ? 6.234 5.283 32.523 1.00 47.56 180 LEU A C 1
ATOM 1378 O O . LEU A 1 180 ? 6.194 6.364 31.956 1.00 47.56 180 LEU A O 1
ATOM 1382 N N . CYS A 1 181 ? 7.162 4.365 32.239 1.00 47.41 181 CYS A N 1
ATOM 1383 C CA . CYS A 1 181 ? 8.116 4.487 31.133 1.00 47.41 181 CYS A CA 1
ATOM 1384 C C . CYS A 1 181 ? 7.924 3.353 30.118 1.00 47.41 181 CYS A C 1
ATOM 1386 O O . CYS A 1 181 ? 8.855 2.602 29.851 1.00 47.41 181 CYS A O 1
ATOM 1388 N N . VAL A 1 182 ? 6.708 3.206 29.591 1.00 51.69 182 VAL A N 1
ATOM 1389 C CA . VAL A 1 182 ? 6.469 2.632 28.255 1.00 51.69 182 VAL A CA 1
ATOM 1390 C C . VAL A 1 182 ? 5.285 3.384 27.649 1.00 51.69 182 VAL A C 1
ATOM 1392 O O . VAL A 1 182 ? 4.192 2.843 27.537 1.00 51.69 182 VAL A O 1
ATOM 1395 N N . TRP A 1 183 ? 5.503 4.666 27.380 1.00 40.44 183 TRP A N 1
ATOM 1396 C CA . TRP A 1 183 ? 4.883 5.473 26.330 1.00 40.44 183 TRP A CA 1
ATOM 1397 C C . TRP A 1 183 ? 5.798 6.673 26.091 1.00 40.44 183 TRP A C 1
ATOM 1399 O O . TRP A 1 183 ? 6.316 7.213 27.097 1.00 40.44 183 TRP A O 1
#